Protein AF-A0AA47MNC5-F1 (afdb_monomer_lite)

Organism: Merluccius polli (NCBI:txid89951)

pLDDT: mean 70.38, std 19.38, range [24.28, 90.0]

Radius of gyration: 36.18 Å; chains: 1; bounding box: 79×37×101 Å

Sequence (245 aa):
MTSSQHAHGLCVDSGLRLSPRPGPRVRCWVRGWRVRRDQLSVCQGTLNCGSHVVSSKLCIRVLENLHEGNLGPVKMQSLARKCVWWLGTDKQLEDLTTKCSGCHRVQNAPPQAPLHLWEWPSAPWQRVHIDFAGPFSMFLIAVDAHSKWPETNYGCVVNGPQYTSEAKNGIKSAPHHPAKNRLAERFVQTFKKSIKAMEKEDISLQHKVDNFIFVYLNSIHATTPAMLFMNRNLRSCIELMKPDL

InterPro domains:
  IPR012337 Ribonuclease H-like superfamily [SSF53098] (122-235)
  IPR036397 Ribonuclease H superfamily [G3DSA:3.30.420.10] (113-163)
  IPR036397 Ribonuclease H superfamily [G3DSA:3.30.420.10] (164-240)
  IPR041588 Integrase zinc-binding domain [PF17921] (55-108)

Foldseek 3Di:
DDDDDDDDDDDDDDDPDDDDDDDPVCVVQVPVCVVQVVQWDADPNFIDRPQETEDPVCLVVLLVVLPVVLPDLVVSVVVCVRYHDDPCSSVVNNVVLVPDPSNVVPDDDDDPDPPPDDDQDPAWPPDKAWDWADDPFTWIWIATRHLRQIDIDGDPPDPDDVVPPDDPPPDDDDPDDPVVRVSVVVVSVQLVVQLVVCVPPPDDSVVSNVVSSLCQQQPDPPAGSCCRHVVDRDDDVVVVPDDDD

Secondary structure (DSSP, 8-state):
-------------------S---GGGHHHHHHHHTTGGGEEEETTEEEETTEEE-TTTHHHHHHHHHTT---HHHHHHHHHHHB--TTHHHHHHHHHHH-HHHHHTSPPPPPPP---PPPPSSTTSSEEEEEE-SSS-EEEEEETTT--EEEEE-----TTGGGS--TTS--PPPS-GGG-HHHHHHHHHHHHHHHHTTTS-S-HHHHHHHHHHHHHHHSSSS-HHHHHHSSPPP-TTGGGS---

Structure (mmCIF, N/CA/C/O backbone):
data_AF-A0AA47MNC5-F1
#
_entry.id   AF-A0AA47MNC5-F1
#
loop_
_atom_site.group_PDB
_atom_site.id
_atom_site.type_symbol
_atom_site.label_atom_id
_atom_site.label_alt_id
_atom_site.label_comp_id
_atom_site.label_asym_id
_atom_site.label_entity_id
_atom_site.label_seq_id
_atom_site.pdbx_PDB_ins_code
_atom_site.Cartn_x
_atom_site.Cartn_y
_atom_site.Cartn_z
_atom_site.occupancy
_atom_site.B_iso_or_equiv
_atom_site.auth_seq_id
_atom_site.auth_comp_id
_atom_site.auth_asym_id
_atom_site.auth_atom_id
_atom_site.pdbx_PDB_model_num
ATOM 1 N N . MET A 1 1 ? 4.346 -9.621 74.715 1.00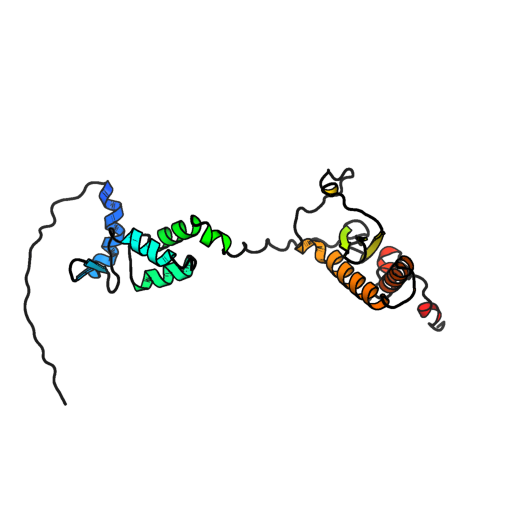 36.16 1 MET A N 1
ATOM 2 C CA . MET A 1 1 ? 4.021 -10.827 73.923 1.00 36.16 1 MET A CA 1
ATOM 3 C C . MET A 1 1 ? 2.758 -11.437 74.502 1.00 36.16 1 MET A C 1
ATOM 5 O O . MET A 1 1 ? 2.739 -11.656 75.705 1.00 36.16 1 MET A O 1
ATOM 9 N N . THR A 1 2 ? 1.755 -11.706 73.651 1.00 25.66 2 THR A N 1
ATOM 10 C CA . THR A 1 2 ? 0.408 -12.243 73.983 1.00 25.66 2 THR A CA 1
ATOM 11 C C . THR A 1 2 ? -0.465 -11.237 74.767 1.00 25.66 2 THR A C 1
ATOM 13 O O . THR A 1 2 ? 0.073 -10.427 75.505 1.00 25.66 2 THR A O 1
ATOM 16 N N . SER A 1 3 ? -1.786 -11.119 74.634 1.00 24.28 3 SER A N 1
ATOM 17 C CA . SER A 1 3 ? -2.804 -11.946 73.993 1.00 24.28 3 SER A CA 1
ATOM 18 C C . SER A 1 3 ? -4.054 -11.092 73.709 1.00 24.28 3 SER A C 1
ATOM 20 O O . SER A 1 3 ? -4.477 -10.313 74.559 1.00 24.28 3 SER A O 1
ATOM 22 N N . SER A 1 4 ? -4.603 -11.251 72.503 1.00 25.44 4 SER A N 1
ATOM 23 C CA . SER A 1 4 ? -6.033 -11.305 72.161 1.00 25.44 4 SER A CA 1
ATOM 24 C C . SER A 1 4 ? -7.045 -10.782 73.196 1.00 25.44 4 SER A C 1
ATOM 26 O O . SER A 1 4 ? -7.413 -11.487 74.135 1.00 25.44 4 SER A O 1
ATOM 28 N N . GLN A 1 5 ? -7.614 -9.604 72.930 1.00 28.41 5 GLN A N 1
ATOM 29 C CA . GLN A 1 5 ? -8.921 -9.226 73.463 1.00 28.41 5 GLN A CA 1
ATOM 30 C C . GLN A 1 5 ? -10.013 -9.839 72.577 1.00 28.41 5 GLN A C 1
ATOM 32 O O . GLN A 1 5 ? -10.272 -9.378 71.468 1.00 28.41 5 GLN A O 1
ATOM 37 N N . HIS A 1 6 ? -10.654 -10.890 73.086 1.00 27.95 6 HIS A N 1
ATOM 38 C CA . HIS A 1 6 ? -11.991 -11.279 72.659 1.00 27.95 6 HIS A CA 1
ATOM 39 C C . HIS A 1 6 ? -13.000 -10.347 73.333 1.00 27.95 6 HIS A C 1
ATOM 41 O O . HIS A 1 6 ? -13.077 -10.305 74.558 1.00 27.95 6 HIS A O 1
ATOM 47 N N . ALA A 1 7 ? -13.805 -9.649 72.536 1.00 28.19 7 ALA A N 1
ATOM 48 C CA . ALA A 1 7 ? -15.038 -9.026 72.996 1.00 28.19 7 ALA A CA 1
ATOM 49 C C . ALA A 1 7 ? -16.194 -9.542 72.130 1.00 28.19 7 ALA A C 1
ATOM 51 O O . ALA A 1 7 ? -16.405 -9.106 71.000 1.00 28.19 7 ALA A O 1
ATOM 52 N N . HIS A 1 8 ? -16.915 -10.520 72.674 1.00 29.36 8 HIS A N 1
ATOM 53 C CA . HIS A 1 8 ? -18.291 -10.815 72.295 1.00 29.36 8 HIS A CA 1
ATOM 54 C C . HIS A 1 8 ? -19.195 -9.665 72.775 1.00 29.36 8 HIS A C 1
ATOM 56 O O . HIS A 1 8 ? -19.087 -9.237 73.921 1.00 29.36 8 HIS A O 1
ATOM 62 N N . GLY A 1 9 ? -20.110 -9.202 71.921 1.00 25.61 9 GLY A N 1
ATOM 63 C CA . GLY A 1 9 ? -21.139 -8.211 72.259 1.00 25.61 9 GLY A CA 1
ATOM 64 C C . GLY A 1 9 ? -22.116 -8.025 71.093 1.00 25.61 9 GLY A C 1
ATOM 65 O O . GLY A 1 9 ? -21.843 -7.263 70.179 1.00 25.61 9 GLY A O 1
ATOM 66 N N . LEU A 1 10 ? -23.108 -8.909 70.974 1.00 27.11 10 LEU A N 1
ATOM 67 C CA . LEU A 1 10 ? -24.531 -8.636 71.243 1.00 27.11 10 LEU A CA 1
ATOM 68 C C . LEU A 1 10 ? -25.308 -7.974 70.085 1.00 27.11 10 LEU A C 1
ATOM 70 O O . LEU A 1 10 ? -25.307 -6.769 69.874 1.00 27.11 10 LEU A O 1
ATOM 74 N N . CYS A 1 11 ? -25.994 -8.868 69.371 1.00 29.98 11 CYS A N 1
ATOM 75 C CA . CYS A 1 11 ? -27.307 -8.771 68.733 1.00 29.98 11 CYS A CA 1
ATOM 76 C C . CYS A 1 11 ? -28.120 -7.480 68.970 1.00 29.98 11 CYS A C 1
ATOM 78 O O . CYS A 1 11 ? -28.444 -7.159 70.111 1.00 29.98 11 CYS A O 1
ATOM 80 N N . VAL A 1 12 ? -28.611 -6.863 67.887 1.00 29.38 12 VAL A N 1
ATOM 81 C CA . VAL A 1 12 ? -29.949 -6.249 67.900 1.00 29.38 12 VAL A CA 1
ATOM 82 C C . VAL A 1 12 ? -30.720 -6.736 66.679 1.00 29.38 12 VAL A C 1
ATOM 84 O O . VAL A 1 12 ? -30.610 -6.223 65.565 1.00 29.38 12 VAL A O 1
ATOM 87 N N . ASP A 1 13 ? -31.485 -7.785 66.942 1.00 34.56 13 ASP A N 1
ATOM 88 C CA . ASP A 1 13 ? -32.535 -8.340 66.109 1.00 34.56 13 ASP A CA 1
ATOM 89 C C . ASP A 1 13 ? -33.608 -7.257 65.892 1.00 34.56 13 ASP A C 1
ATOM 91 O O . ASP A 1 13 ? -34.405 -6.948 66.778 1.00 34.56 13 ASP A O 1
ATOM 95 N N . SER A 1 14 ? -33.593 -6.600 64.732 1.00 29.97 14 SER A N 1
ATOM 96 C CA . SER A 1 14 ? -34.650 -5.673 64.317 1.00 29.97 14 SER A CA 1
ATOM 97 C C . SER A 1 14 ? -35.418 -6.312 63.170 1.00 29.97 14 SER A C 1
ATOM 99 O O . SER A 1 14 ? -35.125 -6.138 61.987 1.00 29.97 14 SER A O 1
ATOM 101 N N . GLY A 1 15 ? -36.404 -7.119 63.561 1.00 32.53 15 GLY A N 1
ATOM 102 C CA . GLY A 1 15 ? -37.319 -7.808 62.669 1.00 32.53 15 GLY A CA 1
ATOM 103 C C . GLY A 1 15 ? -38.042 -6.851 61.723 1.00 32.53 15 GLY A C 1
ATOM 104 O O . GLY A 1 15 ? -39.084 -6.292 62.052 1.00 32.53 15 GLY A O 1
ATOM 105 N N . LEU A 1 16 ? -37.542 -6.744 60.494 1.00 28.50 16 LEU A N 1
ATOM 106 C CA . LEU A 1 16 ? -38.323 -6.288 59.352 1.00 28.50 16 LEU A CA 1
ATOM 107 C C . LEU A 1 16 ? -38.877 -7.520 58.641 1.00 28.50 16 LEU A C 1
ATOM 109 O O . LEU A 1 16 ? -38.246 -8.128 57.775 1.00 28.50 16 LEU A O 1
ATOM 113 N N . ARG A 1 17 ? -40.095 -7.894 59.046 1.00 26.05 17 ARG A N 1
ATOM 114 C CA . ARG A 1 17 ? -40.968 -8.822 58.320 1.00 26.05 17 ARG A CA 1
ATOM 115 C C . ARG A 1 17 ? -41.045 -8.357 56.860 1.00 26.05 17 ARG A C 1
ATOM 117 O O . ARG A 1 17 ? -41.618 -7.309 56.574 1.00 26.05 17 ARG A O 1
ATOM 124 N N . LEU A 1 18 ? -40.464 -9.131 55.944 1.00 32.22 18 LEU A N 1
ATOM 125 C CA . LEU A 1 18 ? -40.629 -8.932 54.505 1.00 32.22 18 LEU A CA 1
ATOM 126 C C . LEU A 1 18 ? -42.123 -9.067 54.170 1.00 32.22 18 LEU A C 1
ATOM 128 O O . LEU A 1 18 ? -42.682 -10.162 54.213 1.00 32.22 18 LEU A O 1
ATOM 132 N N . SER A 1 19 ? -42.771 -7.945 53.868 1.00 32.28 19 SER A N 1
ATOM 133 C CA . SER A 1 19 ? -44.149 -7.874 53.380 1.00 32.28 19 SER A CA 1
ATOM 134 C C . SER A 1 19 ? -44.310 -8.602 52.028 1.00 32.28 19 SER A C 1
ATOM 136 O O . SER A 1 19 ? -43.334 -8.804 51.294 1.00 32.28 19 SER A O 1
ATOM 138 N N . PRO A 1 20 ? -45.525 -9.082 51.696 1.00 37.97 20 PRO A N 1
ATOM 139 C CA . PRO A 1 20 ? -45.698 -10.145 50.714 1.00 37.97 20 PRO A CA 1
ATOM 140 C C . PRO A 1 20 ? -45.608 -9.654 49.259 1.00 37.97 20 PRO A C 1
ATOM 142 O O . PRO A 1 20 ? -46.275 -8.714 48.850 1.00 37.97 20 PRO A O 1
ATOM 145 N N . ARG A 1 21 ? -44.786 -10.386 48.492 1.00 36.34 21 ARG A N 1
ATOM 146 C CA . ARG A 1 21 ? -44.716 -10.553 47.022 1.00 36.34 21 ARG A CA 1
ATOM 147 C C . ARG A 1 21 ? -44.902 -9.291 46.150 1.00 36.34 21 ARG A C 1
ATOM 149 O O . ARG A 1 21 ? -46.029 -8.935 45.819 1.00 36.34 21 ARG A O 1
ATOM 156 N N . PRO A 1 22 ? -43.813 -8.713 45.603 1.00 37.22 22 PRO A N 1
ATOM 157 C CA . PRO A 1 22 ? -43.933 -7.707 44.557 1.00 37.22 22 PRO A CA 1
ATOM 158 C C . PRO A 1 22 ? -44.353 -8.342 43.216 1.00 37.22 22 PRO A C 1
ATOM 160 O O . PRO A 1 22 ? -43.937 -9.453 42.871 1.00 37.22 22 PRO A O 1
ATOM 163 N N . GLY A 1 23 ? -45.191 -7.623 42.466 1.00 34.25 23 GLY A N 1
ATOM 164 C CA . GLY A 1 23 ? -45.777 -8.050 41.192 1.00 34.25 23 GLY A CA 1
ATOM 165 C C . GLY A 1 23 ? -44.764 -8.371 40.075 1.00 34.25 23 GLY A C 1
ATOM 166 O O . GLY A 1 23 ? -43.554 -8.171 40.214 1.00 34.25 23 GLY A O 1
ATOM 167 N N . PRO A 1 24 ? -45.241 -8.874 38.919 1.00 38.59 24 PRO A N 1
ATOM 168 C CA . PRO A 1 24 ? -44.414 -9.539 37.906 1.00 38.59 24 PRO A CA 1
ATOM 169 C C . PRO A 1 24 ? -43.279 -8.691 37.302 1.00 38.59 24 PRO A C 1
ATOM 171 O O . PRO A 1 24 ? -42.311 -9.276 36.822 1.00 38.59 24 PRO A O 1
ATOM 174 N N . ARG A 1 25 ? -43.323 -7.353 37.395 1.00 37.09 25 ARG A N 1
ATOM 175 C CA . ARG A 1 25 ? -42.260 -6.452 36.900 1.00 37.09 25 ARG A CA 1
ATOM 176 C C . ARG A 1 25 ? -41.025 -6.342 37.808 1.00 37.09 25 ARG A C 1
ATOM 178 O O . ARG A 1 25 ? -39.979 -5.910 37.341 1.00 37.09 25 ARG A O 1
ATOM 185 N N . VAL A 1 26 ? -41.089 -6.780 39.069 1.00 38.69 26 VAL A N 1
ATOM 186 C CA . VAL A 1 26 ? -39.941 -6.728 40.006 1.00 38.69 26 VAL A CA 1
ATOM 187 C C . VAL A 1 26 ? -39.057 -7.986 39.911 1.00 38.69 26 VAL A C 1
ATOM 189 O O . VAL A 1 26 ? -37.938 -8.022 40.423 1.00 38.69 26 VAL A O 1
ATOM 192 N N . ARG A 1 27 ? -39.505 -9.032 39.198 1.00 31.38 27 ARG A N 1
ATOM 193 C CA . ARG A 1 27 ? -38.799 -10.326 39.131 1.00 31.38 27 ARG A CA 1
ATOM 194 C C . ARG A 1 27 ? -37.442 -10.281 38.419 1.00 31.38 27 ARG A C 1
ATOM 196 O O . ARG A 1 27 ? -36.593 -11.107 38.746 1.00 31.38 27 ARG A O 1
ATOM 203 N N . CYS A 1 28 ? -37.216 -9.361 37.482 1.00 39.50 28 CYS A N 1
ATOM 204 C CA . CYS A 1 28 ? -35.943 -9.268 36.753 1.00 39.50 28 CYS A CA 1
ATOM 205 C C . CYS A 1 28 ? -34.831 -8.605 37.582 1.00 39.50 28 CYS A C 1
ATOM 207 O O . CYS A 1 28 ? -33.695 -9.072 37.550 1.00 39.50 28 CYS A O 1
ATOM 209 N N . TRP A 1 29 ? -35.169 -7.609 38.407 1.00 40.97 29 TRP A N 1
ATOM 210 C CA . TRP A 1 29 ? -34.217 -6.939 39.297 1.00 40.97 29 TRP A CA 1
ATOM 211 C C . TRP A 1 29 ? -33.743 -7.859 40.426 1.00 40.97 29 TRP A C 1
ATOM 213 O O . TRP A 1 29 ? -32.567 -7.881 40.747 1.00 40.97 29 TRP A O 1
ATOM 223 N N . VAL A 1 30 ? -34.613 -8.698 40.992 1.00 49.22 30 VAL A N 1
ATOM 224 C CA . VAL A 1 30 ? -34.265 -9.515 42.172 1.00 49.22 30 VAL A CA 1
ATOM 225 C C . VAL A 1 30 ? -33.325 -10.690 41.849 1.00 49.22 30 VAL A C 1
ATOM 227 O O . VAL A 1 30 ? -32.605 -11.149 42.733 1.00 49.22 30 VAL A O 1
ATOM 230 N N . ARG A 1 31 ? -33.292 -11.197 40.606 1.00 49.91 31 ARG A N 1
ATOM 231 C CA . ARG A 1 31 ? -32.499 -12.398 40.262 1.00 49.91 31 ARG A CA 1
ATOM 232 C C . ARG A 1 31 ? -30.989 -12.168 40.347 1.00 49.91 31 ARG A C 1
ATOM 234 O O . ARG A 1 31 ? -30.310 -12.978 40.966 1.00 49.91 31 ARG A O 1
ATOM 241 N N . GLY A 1 32 ? -30.481 -11.062 39.798 1.00 55.25 32 GLY A N 1
ATOM 242 C CA . GLY A 1 32 ? -29.045 -10.742 39.847 1.00 55.25 32 GLY A CA 1
ATOM 243 C C . GLY A 1 32 ? -28.542 -10.438 41.262 1.00 55.25 32 GLY A C 1
ATOM 244 O O . GLY A 1 32 ? -27.422 -10.787 41.618 1.00 55.25 32 GLY A O 1
ATOM 245 N N . TRP A 1 33 ? -29.406 -9.860 42.095 1.00 61.38 33 TRP A N 1
ATOM 246 C CA . TRP A 1 33 ? -29.102 -9.533 43.488 1.00 61.38 33 TRP A CA 1
ATOM 247 C C . TRP A 1 33 ? -29.167 -10.745 44.417 1.00 61.38 33 TRP A C 1
ATOM 249 O O . TRP A 1 33 ? -28.414 -10.824 45.381 1.00 61.38 33 TRP A O 1
ATOM 259 N N . ARG A 1 34 ? -30.039 -11.716 44.118 1.00 62.12 34 ARG A N 1
ATOM 260 C CA . ARG A 1 34 ? -30.190 -12.938 44.918 1.00 62.12 34 ARG A CA 1
ATOM 261 C C . ARG A 1 34 ? -28.911 -13.776 44.949 1.00 62.12 34 ARG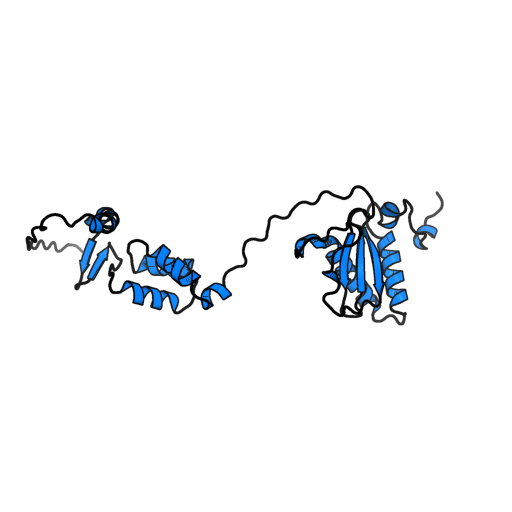 A C 1
ATOM 263 O O . ARG A 1 34 ? -28.630 -14.370 45.979 1.00 62.12 34 ARG A O 1
ATOM 270 N N . VAL A 1 35 ? -28.143 -13.792 43.858 1.00 69.06 35 VAL A N 1
ATOM 271 C CA . VAL A 1 35 ? -26.890 -14.564 43.744 1.00 69.06 35 VAL A CA 1
ATOM 272 C C . VAL A 1 35 ? -25.808 -14.057 44.701 1.00 69.06 35 VAL A C 1
ATOM 274 O O . VAL A 1 35 ? -24.974 -14.833 45.144 1.00 69.06 35 VAL A O 1
ATOM 277 N N . ARG A 1 36 ? -25.825 -12.764 45.041 1.00 68.12 36 ARG A N 1
ATOM 278 C CA . ARG A 1 36 ? -24.851 -12.147 45.954 1.00 68.12 36 ARG A CA 1
ATOM 279 C C . ARG A 1 36 ? -25.480 -11.664 47.252 1.00 68.12 36 ARG A C 1
ATOM 281 O O . ARG A 1 36 ? -24.909 -10.812 47.921 1.00 68.12 36 ARG A O 1
ATOM 288 N N . ARG A 1 37 ? -26.652 -12.193 47.611 1.00 69.00 37 ARG A N 1
ATOM 289 C CA . ARG A 1 37 ? -27.412 -11.731 48.777 1.00 69.00 37 ARG A CA 1
ATOM 290 C C . ARG A 1 37 ? -26.591 -11.791 50.061 1.00 69.00 37 ARG A C 1
ATOM 292 O O . ARG A 1 37 ? -26.650 -10.855 50.847 1.00 69.00 37 ARG A O 1
ATOM 299 N N . ASP A 1 38 ? -25.792 -12.841 50.204 1.00 75.81 38 ASP A N 1
ATOM 300 C CA . ASP A 1 38 ? -24.968 -13.092 51.389 1.00 75.81 38 ASP A CA 1
ATOM 301 C C . ASP A 1 38 ? -23.730 -12.176 51.464 1.00 75.81 38 ASP A C 1
ATOM 303 O O . ASP A 1 38 ? -23.052 -12.128 52.482 1.00 75.81 38 ASP A O 1
ATOM 307 N N . GLN A 1 39 ? -23.433 -11.426 50.394 1.00 76.38 39 GLN A N 1
ATOM 308 C CA . GLN A 1 39 ? -22.326 -10.463 50.316 1.00 76.38 39 GLN A CA 1
ATOM 309 C C . GLN A 1 39 ? -22.796 -9.009 50.471 1.00 76.38 39 GLN A C 1
ATOM 311 O O . GLN A 1 39 ? -21.976 -8.092 50.375 1.00 76.38 39 GLN A O 1
ATOM 316 N N . LEU A 1 40 ? -24.102 -8.786 50.657 1.00 78.81 40 LEU A N 1
ATOM 317 C CA . LEU A 1 40 ? -24.671 -7.453 50.803 1.00 78.81 40 LEU A CA 1
ATOM 318 C C . LEU A 1 40 ? -24.582 -6.987 52.256 1.00 78.81 40 LEU A C 1
ATOM 320 O O . LEU A 1 40 ? -25.070 -7.659 53.161 1.00 78.81 40 LEU A O 1
ATOM 324 N N . SER A 1 41 ? -24.015 -5.805 52.471 1.00 80.38 41 SER A N 1
ATOM 325 C CA . SER A 1 41 ? -23.958 -5.147 53.777 1.00 80.38 41 SER A CA 1
ATOM 326 C C . SER A 1 41 ? -24.385 -3.687 53.658 1.00 80.38 41 SER A C 1
ATOM 328 O O . SER A 1 41 ? -24.357 -3.107 52.575 1.00 80.38 41 SER A O 1
ATOM 330 N N . VAL A 1 42 ? -24.820 -3.081 54.761 1.00 80.75 42 VAL A N 1
ATOM 331 C CA . VAL A 1 42 ? -25.121 -1.645 54.812 1.00 80.75 42 VAL A CA 1
ATOM 332 C C . VAL A 1 42 ? -24.109 -0.983 55.734 1.00 80.75 42 VAL A C 1
ATOM 334 O O . VAL A 1 42 ? -24.044 -1.308 56.917 1.00 80.75 42 VAL A O 1
ATOM 337 N N . CYS A 1 43 ? -23.332 -0.043 55.201 1.00 75.06 43 CYS A N 1
ATOM 338 C CA . CYS A 1 43 ? -22.370 0.752 55.962 1.00 75.06 43 CYS A CA 1
ATOM 339 C C . CYS A 1 43 ? -22.687 2.232 55.748 1.00 75.06 43 CYS A C 1
ATOM 341 O O . CYS A 1 43 ? -22.749 2.686 54.605 1.00 75.06 43 CYS A O 1
ATOM 343 N N . GLN A 1 44 ? -22.894 2.982 56.837 1.00 75.00 44 GLN A N 1
ATOM 344 C CA . GLN A 1 44 ? -23.127 4.438 56.807 1.00 75.00 44 GLN A CA 1
ATOM 345 C C . GLN A 1 44 ? -24.264 4.872 55.855 1.00 75.00 44 GLN A C 1
ATOM 347 O O . GLN A 1 44 ? -24.171 5.883 55.168 1.00 75.00 44 GLN A O 1
ATOM 352 N N . GLY A 1 45 ? -25.346 4.088 55.784 1.00 73.62 45 GLY A N 1
ATOM 353 C CA . GLY A 1 45 ? -26.491 4.384 54.911 1.00 73.62 45 GLY A CA 1
ATOM 354 C C . GLY A 1 45 ? -26.287 4.040 53.428 1.00 73.62 45 GLY A C 1
ATOM 355 O O . GLY A 1 45 ? -27.181 4.285 52.619 1.00 73.62 45 GLY A O 1
ATOM 356 N N . THR A 1 46 ? -25.155 3.432 53.066 1.00 71.88 46 THR A N 1
ATOM 357 C CA . THR A 1 46 ? -24.848 2.938 51.714 1.00 71.88 46 THR A CA 1
ATOM 358 C C . THR A 1 46 ? -24.903 1.416 51.657 1.00 71.88 46 THR A C 1
ATOM 360 O O . THR A 1 46 ? -24.413 0.736 52.557 1.00 71.88 46 THR A O 1
ATOM 363 N N . LEU A 1 47 ? -25.499 0.880 50.590 1.00 79.19 47 LEU A N 1
ATOM 364 C CA . LEU A 1 47 ? -25.535 -0.556 50.325 1.00 79.19 47 LEU A CA 1
ATOM 365 C C . LEU A 1 47 ? -24.231 -0.972 49.640 1.00 79.19 47 LEU A C 1
ATOM 367 O O . LEU A 1 47 ? -23.859 -0.395 48.623 1.00 79.19 47 LEU A O 1
ATOM 371 N N . ASN A 1 48 ? -23.558 -1.975 50.184 1.00 78.88 48 ASN A N 1
ATOM 372 C CA . ASN A 1 48 ? -22.280 -2.488 49.712 1.00 78.88 48 ASN A CA 1
ATOM 373 C C . ASN A 1 48 ? -22.412 -3.954 49.295 1.00 78.88 48 ASN A C 1
ATOM 375 O O . ASN A 1 48 ? -23.240 -4.685 49.830 1.00 78.88 48 ASN A O 1
ATOM 379 N N . CYS A 1 49 ? -21.580 -4.386 48.350 1.00 77.94 49 CYS A N 1
ATOM 380 C CA . CYS A 1 49 ? -21.396 -5.785 47.967 1.00 77.94 49 CYS A CA 1
ATOM 381 C C . CYS A 1 49 ? -19.910 -6.135 48.123 1.00 77.94 49 CYS A C 1
ATOM 383 O O . CYS A 1 49 ? -19.090 -5.824 47.250 1.00 77.94 49 CYS A O 1
ATOM 385 N N . GLY A 1 50 ? -19.546 -6.741 49.255 1.00 80.06 50 GLY A N 1
ATOM 386 C CA . GLY A 1 50 ? -18.145 -6.842 49.674 1.00 80.06 50 GLY A CA 1
ATOM 387 C C . GLY A 1 50 ? -17.527 -5.449 49.853 1.00 80.06 50 GLY A C 1
ATOM 388 O O . GLY A 1 50 ? -18.016 -4.656 50.650 1.00 80.06 50 GLY A O 1
ATOM 389 N N . SER A 1 51 ? -16.482 -5.133 49.082 1.00 76.25 51 SER A N 1
ATOM 390 C CA . SER A 1 51 ? -15.795 -3.829 49.086 1.00 76.25 51 SER A CA 1
ATOM 391 C C . SER A 1 51 ? -16.370 -2.786 48.115 1.00 76.25 51 SER A C 1
ATOM 393 O O . SER A 1 51 ? -15.817 -1.696 48.004 1.00 76.25 51 SER A O 1
ATOM 395 N N . HIS A 1 52 ? -17.439 -3.104 47.377 1.00 81.69 52 HIS A N 1
ATOM 396 C CA . HIS A 1 52 ? -17.967 -2.242 46.311 1.00 81.69 52 HIS A CA 1
ATOM 397 C C . HIS A 1 52 ? -19.234 -1.525 46.754 1.00 81.69 52 HIS A C 1
ATOM 399 O O . HIS A 1 52 ? -20.135 -2.155 47.311 1.00 81.69 52 HIS A O 1
ATOM 405 N N . VAL A 1 53 ? -19.346 -0.240 46.423 1.00 78.00 53 VAL A N 1
ATOM 406 C CA . VAL A 1 53 ? -20.556 0.544 46.687 1.00 78.00 53 VAL A CA 1
ATOM 407 C C . VAL A 1 53 ? -21.612 0.232 45.631 1.00 78.00 53 VAL A C 1
ATOM 409 O O . VAL A 1 53 ? -21.346 0.241 44.425 1.00 78.00 53 VAL A O 1
ATOM 412 N N . VAL A 1 54 ? -22.836 -0.012 46.088 1.00 73.69 54 VAL A N 1
ATOM 413 C CA . VAL A 1 54 ? -23.995 -0.315 45.254 1.00 73.69 54 VAL A CA 1
ATOM 414 C C . VAL A 1 54 ? -25.060 0.754 45.475 1.00 73.69 54 VAL A C 1
ATOM 416 O O . VAL A 1 54 ? -25.824 0.724 46.436 1.00 73.69 54 VAL A O 1
ATOM 419 N N . SER A 1 55 ? -25.138 1.726 44.568 1.00 70.25 55 SER A N 1
ATOM 420 C CA . SER A 1 55 ? -26.158 2.774 44.643 1.00 70.25 55 SER A CA 1
ATOM 421 C C . SER A 1 55 ? -26.709 3.115 43.270 1.00 70.25 55 SER A C 1
ATOM 423 O O . SER A 1 55 ? -26.021 3.713 42.449 1.00 70.25 55 SER A O 1
ATOM 425 N N . SER A 1 56 ? -27.991 2.809 43.058 1.00 67.31 56 SER A N 1
ATOM 426 C CA . SER A 1 56 ? -28.721 3.168 41.836 1.00 67.31 56 SER A CA 1
ATOM 427 C C . SER A 1 56 ? -28.830 4.681 41.628 1.00 67.31 56 SER A C 1
ATOM 429 O O . SER A 1 56 ? -28.893 5.140 40.492 1.00 67.31 56 SER A O 1
ATOM 431 N N . LYS A 1 57 ? -28.818 5.466 42.714 1.00 71.50 57 LYS A N 1
ATOM 432 C CA . LYS A 1 57 ? -28.915 6.934 42.672 1.00 71.50 57 LYS A CA 1
ATOM 433 C C . LYS A 1 57 ? -27.606 7.604 42.246 1.00 71.50 57 LYS A C 1
ATOM 435 O O . LYS A 1 57 ? -27.633 8.712 41.726 1.00 71.50 57 LYS A O 1
ATOM 440 N N . LEU A 1 58 ? -26.469 6.946 42.475 1.00 75.81 58 LEU A N 1
ATOM 441 C CA . LEU A 1 58 ? -25.135 7.472 42.164 1.00 75.81 58 LEU A CA 1
ATOM 442 C C . LEU A 1 58 ? -24.573 6.936 40.840 1.00 75.81 58 LEU A C 1
ATOM 444 O O . LEU A 1 58 ? -23.576 7.474 40.367 1.00 75.81 58 LEU A O 1
ATOM 448 N N . CYS A 1 59 ? -25.211 5.933 40.222 1.00 81.31 59 CYS A N 1
ATOM 449 C CA . CYS A 1 59 ? -24.732 5.305 38.986 1.00 81.31 59 CYS A CA 1
ATOM 450 C C . CYS A 1 59 ? -24.381 6.321 37.893 1.00 81.31 59 CYS A C 1
ATOM 452 O O . CYS A 1 59 ? -23.293 6.245 37.338 1.00 81.31 59 CYS A O 1
ATOM 454 N N . ILE A 1 60 ? -25.264 7.287 37.617 1.00 81.75 60 ILE A N 1
ATOM 455 C CA . ILE A 1 60 ? -25.057 8.276 36.544 1.00 81.75 60 ILE A CA 1
ATOM 456 C C . ILE A 1 60 ? -23.802 9.116 36.814 1.00 81.75 60 ILE A C 1
ATOM 458 O O . ILE A 1 60 ? -22.917 9.181 35.969 1.00 81.75 60 ILE A O 1
ATOM 462 N N . ARG A 1 61 ? -23.668 9.657 38.030 1.00 84.88 61 ARG A N 1
ATOM 463 C CA . ARG A 1 61 ? -22.513 10.482 38.423 1.00 84.88 61 ARG A CA 1
ATOM 464 C C . ARG A 1 61 ? -21.197 9.708 38.389 1.00 84.88 61 ARG A C 1
ATOM 466 O O . ARG A 1 61 ? -20.165 10.250 38.017 1.00 84.88 61 ARG A O 1
ATOM 473 N N . VAL A 1 62 ? -21.219 8.436 38.788 1.00 87.25 62 VAL A N 1
ATOM 474 C CA . VAL A 1 62 ? -20.026 7.581 38.723 1.00 87.25 62 VAL A CA 1
ATOM 475 C C . VAL A 1 62 ? -19.624 7.324 37.273 1.00 87.25 62 VAL A C 1
ATOM 477 O O . VAL A 1 62 ? -18.439 7.376 36.960 1.00 87.25 62 VAL A O 1
ATOM 480 N N . LEU A 1 63 ? -20.591 7.069 36.387 1.00 86.81 63 LEU A N 1
ATOM 481 C CA . LEU A 1 63 ? -20.332 6.886 34.959 1.00 86.81 63 LEU A CA 1
ATOM 482 C C . LEU A 1 63 ? -19.724 8.151 34.331 1.00 86.81 63 LEU A C 1
ATOM 484 O O . LEU A 1 63 ? -18.754 8.036 33.588 1.00 86.81 63 LEU A O 1
ATOM 488 N N . GLU A 1 64 ? -20.240 9.334 34.670 1.00 86.25 64 GLU A N 1
ATOM 489 C CA . GLU A 1 64 ? -19.705 10.629 34.222 1.00 86.25 64 GLU A CA 1
ATOM 490 C C . GLU A 1 64 ? -18.269 10.856 34.711 1.00 86.25 64 GLU A C 1
ATOM 492 O O . GLU A 1 64 ? -17.385 11.119 33.899 1.00 86.25 64 GLU A O 1
ATOM 497 N N . ASN A 1 65 ? -18.002 10.651 36.005 1.00 87.75 65 ASN A N 1
ATOM 498 C CA . ASN A 1 65 ? -16.655 10.795 36.572 1.00 87.75 65 ASN A CA 1
ATOM 499 C C . ASN A 1 65 ? -15.652 9.810 35.950 1.00 87.75 65 ASN A C 1
ATOM 501 O O . ASN A 1 65 ? -14.507 10.159 35.680 1.00 87.75 65 ASN A O 1
ATOM 505 N N . LEU A 1 66 ? -16.066 8.563 35.696 1.00 87.38 66 LEU A N 1
ATOM 506 C CA . LEU A 1 66 ? -15.218 7.584 35.005 1.00 87.38 66 LEU A CA 1
ATOM 507 C C . LEU A 1 66 ? -14.945 7.986 33.548 1.00 87.38 66 LEU A C 1
ATOM 509 O O . LEU A 1 66 ? -13.931 7.576 32.980 1.00 87.38 66 LEU A O 1
ATOM 513 N N . HIS A 1 67 ? -15.847 8.759 32.940 1.00 89.56 67 HIS A N 1
ATOM 514 C CA . HIS A 1 67 ? -15.766 9.196 31.552 1.00 89.56 67 HIS A CA 1
ATOM 515 C C . HIS A 1 67 ? -15.021 10.523 31.352 1.00 89.56 67 HIS A C 1
ATOM 517 O O . HIS A 1 67 ? -14.564 10.776 30.240 1.00 89.56 67 HIS A O 1
ATOM 523 N N . GLU A 1 68 ? -14.829 11.328 32.400 1.00 86.75 68 GLU A N 1
ATOM 524 C CA . GLU A 1 68 ? -14.160 12.641 32.355 1.00 86.75 68 GLU A CA 1
ATOM 525 C C . GLU A 1 68 ? -12.804 12.602 31.617 1.00 86.75 68 GLU A C 1
ATOM 527 O O . GLU A 1 68 ? -12.465 13.507 30.857 1.00 86.75 68 GLU A O 1
ATOM 532 N N . GLY A 1 69 ? -12.061 11.496 31.750 1.00 82.31 69 GLY A N 1
A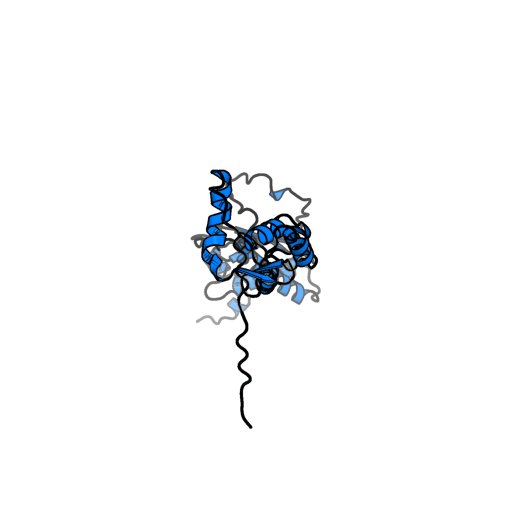TOM 533 C CA . GLY A 1 69 ? -10.763 11.290 31.097 1.00 82.31 69 GLY A CA 1
ATOM 534 C C . GLY A 1 69 ? -10.778 10.591 29.729 1.00 82.31 69 GLY A C 1
ATOM 535 O O . GLY A 1 69 ? -9.702 10.308 29.208 1.00 82.31 69 GLY A O 1
ATOM 536 N N . ASN A 1 70 ? -11.940 10.244 29.156 1.00 83.88 70 ASN A N 1
ATOM 537 C CA . ASN A 1 70 ? -12.071 9.538 27.864 1.00 83.88 70 ASN A CA 1
ATOM 538 C C . ASN A 1 70 ? -11.138 8.310 27.698 1.00 83.88 70 ASN A C 1
ATOM 540 O O . ASN A 1 70 ? -10.657 8.014 26.606 1.00 83.88 70 ASN A O 1
ATOM 544 N N . LEU A 1 71 ? -10.885 7.565 28.779 1.00 79.75 71 LEU A N 1
ATOM 545 C CA . LEU A 1 71 ? -9.862 6.505 28.845 1.00 79.75 71 LEU A CA 1
ATOM 546 C C . LEU A 1 71 ? -10.166 5.261 27.985 1.00 79.75 71 LEU A C 1
ATOM 548 O O . LEU A 1 71 ? -9.317 4.372 27.864 1.00 79.75 71 LEU A O 1
ATOM 552 N N . GLY A 1 72 ? -11.372 5.184 27.422 1.00 81.56 72 GLY A N 1
ATOM 553 C CA . GLY A 1 72 ? -11.882 4.037 26.679 1.00 81.56 72 GLY A CA 1
ATOM 554 C C . GLY A 1 72 ? -12.506 2.955 27.579 1.00 81.56 72 GLY A C 1
ATOM 555 O O . GLY A 1 72 ? -12.251 2.906 28.788 1.00 81.56 72 GLY A O 1
ATOM 556 N N . PRO A 1 73 ? -13.319 2.056 26.995 1.00 84.19 73 PRO A N 1
ATOM 557 C CA . PRO A 1 73 ? -14.203 1.155 27.739 1.00 84.19 73 PRO A CA 1
ATOM 558 C C . PRO A 1 73 ? -13.454 0.210 28.685 1.00 84.19 73 PRO A C 1
ATOM 560 O O . PRO A 1 73 ? -13.845 0.057 29.838 1.00 84.19 73 PRO A O 1
ATOM 563 N N . VAL A 1 74 ? -12.327 -0.363 28.249 1.00 86.31 74 VAL A N 1
ATOM 564 C CA . VAL A 1 74 ? -11.562 -1.346 29.042 1.00 86.31 74 VAL A CA 1
ATOM 565 C C . VAL A 1 74 ? -10.996 -0.731 30.328 1.00 86.31 74 VAL A C 1
ATOM 567 O O . VAL A 1 74 ? -11.098 -1.317 31.408 1.00 86.31 74 VAL A O 1
ATOM 570 N N . LYS A 1 75 ? -10.413 0.472 30.240 1.00 87.31 75 LYS A N 1
ATOM 571 C CA . LYS A 1 75 ? -9.853 1.166 31.411 1.00 87.31 75 LYS A CA 1
ATOM 572 C C . LYS A 1 75 ? -10.957 1.621 32.361 1.00 87.31 75 LYS A C 1
ATOM 574 O O . LYS A 1 75 ? -10.824 1.435 33.569 1.00 87.31 75 LYS A O 1
ATOM 579 N N . MET A 1 76 ? -12.054 2.153 31.820 1.00 89.38 76 MET A N 1
ATOM 580 C CA . MET A 1 76 ? -13.207 2.576 32.616 1.00 89.38 76 MET A CA 1
ATOM 581 C C . MET A 1 76 ? -13.842 1.396 33.368 1.00 89.38 76 MET A C 1
ATOM 583 O O . MET A 1 76 ? -14.135 1.522 34.554 1.00 89.38 76 MET A O 1
ATOM 587 N N . GLN A 1 77 ? -13.968 0.226 32.732 1.00 89.06 77 GLN A N 1
ATOM 588 C CA . GLN A 1 77 ? -14.439 -1.005 33.382 1.00 89.06 77 GLN A CA 1
ATOM 589 C C . GLN A 1 77 ? -13.488 -1.475 34.491 1.00 89.06 77 GLN A C 1
ATOM 591 O O . GLN A 1 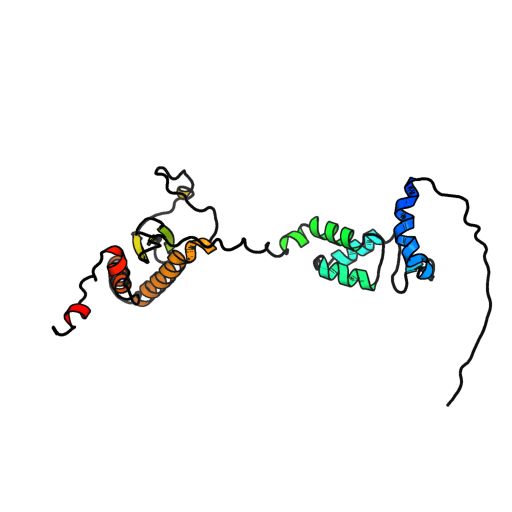77 ? -13.938 -1.838 35.575 1.00 89.06 77 GLN A O 1
ATOM 596 N N . SER A 1 78 ? -12.172 -1.429 34.264 1.00 89.31 78 SER A N 1
ATOM 597 C CA . SER A 1 78 ? -11.178 -1.797 35.284 1.00 89.31 78 SER A CA 1
ATOM 598 C C . SER A 1 78 ? -11.252 -0.902 36.527 1.00 89.31 78 SER A C 1
ATOM 600 O O . SER A 1 78 ? -11.200 -1.399 37.652 1.00 89.31 78 SER A O 1
ATOM 602 N N . LEU A 1 79 ? -11.431 0.411 36.341 1.00 88.38 79 LEU A N 1
ATOM 603 C CA . LEU A 1 79 ? -11.624 1.355 37.444 1.00 88.38 79 LEU A CA 1
ATOM 604 C C . LEU A 1 79 ? -12.961 1.124 38.157 1.00 88.38 79 LEU A C 1
ATOM 606 O O . LEU A 1 79 ? -12.995 1.056 39.385 1.00 88.38 79 LEU A O 1
ATOM 610 N N . ALA A 1 80 ? -14.044 0.931 37.400 1.00 88.00 80 ALA A N 1
ATOM 611 C CA . ALA A 1 80 ? -15.366 0.670 37.957 1.00 88.00 80 ALA A CA 1
ATOM 612 C C . ALA A 1 80 ? -15.365 -0.575 38.851 1.00 88.00 80 ALA A C 1
ATOM 614 O O . ALA A 1 80 ? -15.821 -0.510 39.990 1.00 88.00 80 ALA A O 1
ATOM 615 N N . ARG A 1 81 ? -14.754 -1.673 38.386 1.00 87.19 81 ARG A N 1
ATOM 616 C CA . ARG A 1 81 ? -14.656 -2.948 39.115 1.00 87.19 81 ARG A CA 1
ATOM 617 C C . ARG A 1 81 ? -13.904 -2.865 40.442 1.00 87.19 81 ARG A C 1
ATOM 619 O O . ARG A 1 81 ? -13.979 -3.821 41.198 1.00 87.19 81 ARG A O 1
ATOM 626 N N . LYS A 1 82 ? -13.184 -1.776 40.734 1.00 84.81 82 LYS A N 1
ATOM 627 C CA . LYS A 1 82 ? -12.521 -1.566 42.033 1.00 84.81 82 LYS A CA 1
ATOM 628 C C . LYS A 1 82 ? -13.414 -0.876 43.062 1.00 84.81 82 LYS A C 1
ATOM 630 O O . LYS A 1 82 ? -13.182 -1.030 44.255 1.00 84.81 82 LYS A O 1
ATOM 635 N N . CYS A 1 83 ? -14.395 -0.093 42.615 1.00 81.94 83 CYS A N 1
ATOM 636 C CA . CYS A 1 83 ? -15.112 0.844 43.484 1.00 81.94 83 CYS A CA 1
ATOM 637 C C . CYS A 1 83 ? -16.622 0.598 43.517 1.00 81.94 83 CYS A C 1
ATOM 639 O O . CYS A 1 83 ? -17.261 0.813 44.546 1.00 81.94 83 CYS A O 1
ATOM 641 N N . VAL A 1 84 ? -17.206 0.155 42.403 1.00 84.50 84 VAL A N 1
ATOM 642 C CA . VAL A 1 84 ? -18.655 0.077 42.232 1.00 84.50 84 VAL A CA 1
ATOM 643 C C . VAL A 1 84 ? -19.097 -1.215 41.569 1.00 84.50 84 VAL A C 1
ATOM 645 O O . VAL A 1 84 ? -18.380 -1.818 40.772 1.00 84.50 84 VAL A O 1
ATOM 648 N N . TRP A 1 85 ? -20.317 -1.637 41.884 1.00 82.19 85 TRP A N 1
ATOM 649 C CA . TRP A 1 85 ? -20.920 -2.801 41.251 1.00 82.19 85 TRP A CA 1
ATOM 650 C C . TRP A 1 85 ? -22.440 -2.661 41.182 1.00 82.19 85 TRP A C 1
ATOM 652 O O . TRP A 1 85 ? -23.076 -2.364 42.187 1.00 82.19 85 TRP A O 1
ATOM 662 N N . TRP A 1 86 ? -23.038 -2.903 40.015 1.00 84.00 86 TRP A N 1
ATOM 663 C CA . TRP A 1 86 ? -24.477 -3.122 39.846 1.00 84.00 86 TRP A CA 1
ATOM 664 C C . TRP A 1 86 ? -24.744 -3.966 38.592 1.00 84.00 86 TRP A C 1
ATOM 666 O O . TRP A 1 86 ? -23.847 -4.273 37.804 1.00 84.00 86 TRP A O 1
ATOM 676 N N . LEU A 1 87 ? -25.994 -4.389 38.398 1.00 80.31 87 LEU A N 1
ATOM 677 C CA . LEU A 1 87 ? -26.346 -5.217 37.248 1.00 80.31 87 LEU A CA 1
ATOM 678 C C . LEU A 1 87 ? -26.168 -4.421 35.944 1.00 80.31 87 LEU A C 1
ATOM 680 O O . LEU A 1 87 ? -26.870 -3.438 35.717 1.00 80.31 87 LEU A O 1
ATOM 684 N N . GLY A 1 88 ? -25.247 -4.864 35.086 1.00 81.38 88 GLY A N 1
ATOM 685 C CA . GLY A 1 88 ? -25.003 -4.247 33.780 1.00 81.38 88 GLY A CA 1
ATOM 686 C C . GLY A 1 88 ? -24.051 -3.045 33.779 1.00 81.38 88 GLY A C 1
ATOM 687 O O . GLY A 1 88 ? -24.053 -2.315 32.791 1.00 81.38 88 GLY A O 1
ATOM 688 N N . THR A 1 89 ? -23.230 -2.839 34.820 1.00 84.31 89 THR A N 1
ATOM 689 C CA . THR A 1 89 ? -22.226 -1.751 34.865 1.00 84.31 89 THR A CA 1
ATOM 690 C C . THR A 1 89 ? -21.339 -1.718 33.618 1.00 84.31 89 THR A C 1
ATOM 692 O O . THR A 1 89 ? -21.208 -0.673 32.987 1.00 84.31 89 THR A O 1
ATOM 695 N N . ASP A 1 90 ? -20.791 -2.869 33.216 1.00 86.69 90 ASP A N 1
ATOM 696 C CA . ASP A 1 90 ? -19.894 -2.963 32.056 1.00 86.69 90 ASP A CA 1
ATOM 697 C C . ASP A 1 90 ? -20.588 -2.550 30.748 1.00 86.69 90 ASP A C 1
ATOM 699 O O . ASP A 1 90 ? -20.003 -1.814 29.954 1.00 86.69 90 ASP A O 1
ATOM 703 N N . LYS A 1 91 ? -21.854 -2.958 30.564 1.00 87.50 91 LYS A N 1
ATOM 704 C CA . LYS A 1 91 ? -22.662 -2.613 29.385 1.00 87.50 91 LYS A CA 1
ATOM 705 C C . LYS A 1 91 ? -22.977 -1.119 29.336 1.00 87.50 91 LYS A C 1
ATOM 707 O O . LYS A 1 91 ? -22.886 -0.506 28.283 1.00 87.50 91 LYS A O 1
ATOM 712 N N . GLN A 1 92 ? -23.315 -0.516 30.476 1.00 88.25 92 GLN A N 1
ATOM 713 C CA . GLN A 1 92 ? -23.583 0.923 30.537 1.00 88.25 92 GLN A CA 1
ATOM 714 C C . GLN A 1 92 ? -22.335 1.763 30.239 1.00 88.25 92 GLN A C 1
ATOM 716 O O . GLN A 1 92 ? -22.444 2.802 29.593 1.00 88.25 92 GLN A O 1
ATOM 721 N N . LEU A 1 93 ? -21.157 1.309 30.674 1.00 88.00 93 LEU A N 1
ATOM 722 C CA . LEU A 1 93 ? -19.881 1.943 30.334 1.00 88.00 93 LEU A CA 1
ATOM 723 C C . LEU A 1 93 ? -19.579 1.838 28.835 1.00 88.00 93 LEU A C 1
ATOM 725 O O . LEU A 1 93 ? -19.182 2.824 28.218 1.00 88.00 93 LEU A O 1
ATOM 729 N N . GLU A 1 94 ? -19.796 0.665 28.243 1.00 88.88 94 GLU A N 1
ATOM 730 C CA . GLU A 1 94 ? -19.616 0.446 26.807 1.00 88.88 94 GLU A CA 1
ATOM 731 C C . GLU A 1 94 ? -20.565 1.328 25.980 1.00 88.88 94 GLU A C 1
ATOM 733 O O . GLU A 1 94 ? -20.112 2.050 25.087 1.00 88.88 94 GLU A O 1
ATOM 738 N N . ASP A 1 95 ? -21.851 1.372 26.343 1.00 89.00 95 ASP A N 1
ATOM 739 C CA . ASP A 1 95 ? -22.860 2.226 25.707 1.00 89.00 95 ASP A CA 1
ATOM 740 C C . ASP A 1 95 ? -22.483 3.717 25.794 1.00 89.00 95 ASP A C 1
ATOM 742 O O . ASP A 1 95 ? -22.640 4.456 24.818 1.00 89.00 95 ASP A O 1
ATOM 746 N N . LEU A 1 96 ? -21.958 4.166 26.942 1.00 88.75 96 LEU A N 1
ATOM 747 C CA . LEU A 1 96 ? -21.486 5.541 27.137 1.00 88.75 96 LEU A CA 1
ATOM 748 C C . LEU A 1 96 ? -20.299 5.860 26.220 1.00 88.75 96 LEU A C 1
ATOM 750 O O . LEU A 1 96 ? -20.301 6.881 25.532 1.00 88.75 96 LEU A O 1
ATOM 754 N N . THR A 1 97 ? -19.306 4.969 26.159 1.00 85.88 97 THR A N 1
ATOM 755 C CA . THR A 1 97 ? -18.124 5.163 25.302 1.00 85.88 97 THR A CA 1
ATOM 756 C C . THR A 1 97 ? -18.441 5.089 23.809 1.00 85.88 97 THR A C 1
ATOM 758 O O . THR A 1 97 ? -17.788 5.761 23.018 1.00 85.88 97 THR A O 1
ATOM 761 N N . THR A 1 98 ? -19.461 4.320 23.422 1.00 85.75 98 THR A N 1
ATOM 762 C CA . THR A 1 98 ? -19.898 4.176 22.025 1.00 85.75 98 THR A CA 1
ATOM 763 C C . THR A 1 98 ? -20.648 5.414 21.537 1.00 85.75 98 THR A C 1
ATOM 765 O O . THR A 1 98 ? -20.490 5.819 20.390 1.00 85.75 98 THR A O 1
ATOM 768 N N . LYS A 1 99 ? -21.448 6.043 22.406 1.00 87.69 99 LYS A N 1
ATOM 769 C CA . LYS A 1 99 ? -22.206 7.264 22.081 1.00 87.69 99 LYS A CA 1
ATOM 770 C C . LYS A 1 99 ? -21.365 8.541 22.159 1.00 87.69 99 LYS A C 1
ATOM 772 O O . LYS A 1 99 ? -21.762 9.561 21.602 1.00 87.69 99 LYS A O 1
ATOM 777 N N . CYS A 1 100 ? -20.227 8.509 22.851 1.00 88.44 100 CYS A N 1
ATOM 778 C CA . CYS A 1 100 ? -19.348 9.665 22.979 1.00 88.44 100 CYS A CA 1
ATOM 779 C C . CYS A 1 100 ? -18.528 9.895 21.699 1.00 88.44 100 CYS A C 1
ATOM 781 O O . CYS A 1 100 ? -17.715 9.061 21.297 1.00 88.44 100 CYS A O 1
ATOM 783 N N . SER A 1 101 ? -18.676 11.080 21.102 1.00 86.06 101 SER A N 1
ATOM 784 C CA . SER A 1 101 ? -17.896 11.507 19.934 1.00 86.06 101 SER A CA 1
ATOM 785 C C . SER A 1 101 ? -16.393 11.598 20.226 1.00 86.06 101 SER A C 1
ATOM 787 O O . SER A 1 101 ? -15.579 11.255 19.370 1.00 86.06 101 SER A O 1
ATOM 789 N N . GLY A 1 102 ? -16.011 12.004 21.442 1.00 85.12 102 GLY A N 1
ATOM 790 C CA . GLY A 1 102 ? -14.620 12.055 21.896 1.00 85.12 102 GLY A CA 1
ATOM 791 C C . GLY A 1 102 ? -13.967 10.674 21.926 1.00 85.12 102 GLY A C 1
ATOM 792 O O . GLY A 1 102 ? -12.898 10.491 21.348 1.00 85.12 102 GLY A O 1
ATOM 793 N N . CYS A 1 103 ? -14.642 9.681 22.512 1.00 84.88 103 CYS A N 1
ATOM 794 C CA . CYS A 1 103 ? -14.162 8.300 22.504 1.00 84.88 103 CYS A CA 1
ATOM 795 C C . CYS A 1 103 ? -14.111 7.713 21.093 1.00 84.88 103 CYS A C 1
ATOM 797 O O . CYS A 1 103 ? -13.120 7.070 20.759 1.00 84.88 103 CYS A O 1
ATOM 799 N N . HIS A 1 104 ? -15.125 7.956 20.256 1.00 82.50 104 HIS A N 1
ATOM 800 C CA . HIS A 1 104 ? -15.182 7.408 18.898 1.00 82.50 104 HIS A CA 1
ATOM 801 C C . HIS A 1 104 ? -13.995 7.850 18.026 1.00 82.50 104 HIS A C 1
ATOM 803 O O . HIS A 1 104 ? -13.445 7.046 17.280 1.00 82.50 104 HIS A O 1
ATOM 809 N N . ARG A 1 105 ? -13.528 9.099 18.178 1.00 81.44 105 ARG A N 1
ATOM 810 C CA . ARG A 1 105 ? -12.374 9.640 17.433 1.00 81.44 105 ARG A CA 1
ATOM 811 C C . ARG A 1 105 ? -11.046 8.938 17.719 1.00 81.44 105 ARG A C 1
ATOM 813 O O . ARG A 1 105 ? -10.143 9.024 16.894 1.00 81.44 105 ARG A O 1
ATOM 820 N N . VAL A 1 106 ? -10.909 8.306 18.884 1.00 78.88 106 VAL A N 1
ATOM 821 C CA . VAL A 1 106 ? -9.660 7.674 19.349 1.00 78.88 106 VAL A CA 1
ATOM 822 C C . VAL A 1 106 ? -9.762 6.142 19.299 1.00 78.88 106 VAL A C 1
ATOM 824 O O . VAL A 1 106 ? -8.842 5.439 19.711 1.00 78.88 106 VAL A O 1
ATOM 827 N N . GLN A 1 107 ? -10.873 5.589 18.797 1.00 73.94 107 GLN A N 1
ATOM 828 C CA . GLN A 1 107 ? -11.003 4.144 18.632 1.00 73.94 107 GLN A CA 1
ATOM 829 C C . GLN A 1 107 ? -9.987 3.624 17.611 1.00 73.94 107 GLN A C 1
ATOM 831 O O . GLN A 1 107 ? -9.730 4.245 16.579 1.00 73.94 107 GLN A O 1
ATOM 836 N N . ASN A 1 108 ? -9.414 2.457 17.910 1.00 75.19 108 ASN A N 1
ATOM 837 C CA . ASN A 1 108 ? -8.543 1.764 16.970 1.00 75.19 108 ASN A CA 1
ATOM 838 C C . ASN A 1 108 ? -9.314 1.465 15.682 1.00 75.19 108 ASN A C 1
ATOM 840 O O . ASN A 1 108 ? -10.484 1.079 15.726 1.00 75.19 108 ASN A O 1
ATOM 844 N N . ALA A 1 109 ? -8.630 1.593 14.544 1.00 73.62 109 ALA A N 1
ATOM 845 C CA . ALA A 1 109 ? -9.177 1.140 13.277 1.00 73.62 109 ALA A CA 1
ATOM 846 C C . ALA A 1 109 ? -9.571 -0.347 13.382 1.00 73.62 109 ALA A C 1
ATOM 848 O O . ALA A 1 109 ? -8.869 -1.119 14.050 1.00 73.62 109 ALA A O 1
ATOM 849 N N . PRO A 1 110 ? -10.674 -0.764 12.735 1.00 74.94 110 PRO A N 1
ATOM 850 C CA . PRO A 1 110 ? -11.049 -2.168 12.694 1.00 74.94 110 PRO A CA 1
ATOM 851 C C . PRO A 1 110 ? -9.892 -3.008 12.130 1.00 74.94 110 PRO A C 1
ATOM 853 O O . PRO A 1 110 ? -9.089 -2.497 11.338 1.00 74.94 110 PRO A O 1
ATOM 856 N N . PRO A 1 111 ? -9.788 -4.291 12.527 1.00 72.50 111 PRO A N 1
ATOM 857 C CA . PRO A 1 111 ? -8.760 -5.179 12.003 1.00 72.50 111 PRO A CA 1
ATOM 858 C C . PRO A 1 111 ? -8.788 -5.147 10.474 1.00 72.50 111 PRO A C 1
ATOM 860 O O . PRO A 1 111 ? -9.858 -5.202 9.863 1.00 72.50 111 PRO A O 1
ATOM 863 N N . GLN A 1 112 ? -7.608 -5.006 9.861 1.00 66.12 112 GLN A N 1
ATOM 864 C CA . GLN A 1 112 ? -7.508 -4.946 8.407 1.00 66.12 112 GLN A CA 1
ATOM 865 C C . GLN A 1 112 ? -8.174 -6.179 7.796 1.00 66.12 112 GLN A C 1
ATOM 867 O O . GLN A 1 112 ? -7.991 -7.298 8.281 1.00 66.12 112 GLN A O 1
ATOM 872 N N . ALA A 1 113 ? -8.953 -5.955 6.736 1.00 64.94 113 ALA A N 1
ATOM 873 C CA . ALA A 1 113 ? -9.629 -7.029 6.024 1.00 64.94 113 ALA A CA 1
ATOM 874 C C . ALA A 1 113 ? -8.624 -8.138 5.651 1.00 64.94 113 ALA A C 1
ATOM 876 O O . ALA A 1 113 ? -7.487 -7.813 5.284 1.00 64.94 113 ALA A O 1
ATOM 877 N N . PRO A 1 114 ? -9.024 -9.424 5.720 1.00 70.19 114 PRO A N 1
ATOM 878 C CA . PRO A 1 114 ? -8.153 -10.536 5.365 1.00 70.19 114 PRO A CA 1
ATOM 879 C C . PRO A 1 114 ? -7.476 -10.295 4.015 1.00 70.19 114 PRO A C 1
ATOM 881 O O . PRO A 1 114 ? -8.129 -9.911 3.039 1.00 70.19 114 PRO A O 1
ATOM 884 N N . LEU A 1 115 ? -6.157 -10.502 3.956 1.00 62.34 115 LEU A N 1
ATOM 885 C CA . LEU A 1 115 ? -5.415 -10.415 2.704 1.00 62.34 115 LEU A CA 1
ATOM 886 C C . LEU A 1 115 ? -5.944 -11.500 1.763 1.00 62.34 115 LEU A C 1
ATOM 888 O O . LEU A 1 115 ? -5.655 -12.679 1.938 1.00 62.34 115 LEU A O 1
ATOM 892 N N . HIS A 1 116 ? -6.728 -11.105 0.764 1.00 64.06 116 HIS A N 1
ATOM 893 C CA . HIS A 1 116 ? -7.102 -12.007 -0.315 1.00 64.06 116 HIS A CA 1
ATOM 894 C C . HIS A 1 116 ? -5.831 -12.373 -1.098 1.00 64.06 116 HIS A C 1
ATOM 896 O O . HIS A 1 116 ? -5.197 -11.491 -1.690 1.00 64.06 116 HIS A O 1
ATOM 902 N N . LEU A 1 117 ? -5.435 -13.652 -1.060 1.00 54.69 117 LEU A N 1
ATOM 903 C CA . LEU A 1 117 ? -4.387 -14.183 -1.928 1.00 54.69 117 LEU A CA 1
ATOM 904 C C . LEU A 1 117 ? -4.937 -14.203 -3.347 1.00 54.69 117 LEU A C 1
ATOM 906 O O . LEU A 1 117 ? -5.762 -15.041 -3.696 1.00 54.69 117 LEU A O 1
ATOM 910 N N . TRP A 1 118 ? -4.486 -13.260 -4.158 1.00 67.44 118 TRP A N 1
ATOM 911 C CA . TRP A 1 118 ? -4.772 -13.310 -5.575 1.00 67.44 118 TRP A CA 1
ATOM 912 C C . TRP A 1 118 ? -3.963 -14.428 -6.222 1.00 67.44 118 TRP A C 1
ATOM 914 O O . TRP A 1 118 ? -2.752 -14.512 -6.010 1.00 67.44 118 TRP A O 1
ATOM 924 N N . GLU A 1 119 ? -4.615 -15.223 -7.066 1.00 74.12 119 GLU A N 1
ATOM 925 C CA . GLU A 1 119 ? -3.921 -16.139 -7.968 1.00 74.12 119 GLU A CA 1
ATOM 926 C C . GLU A 1 119 ? -2.916 -15.361 -8.822 1.00 74.12 119 GLU A C 1
ATOM 928 O O . GLU A 1 119 ? -3.190 -14.231 -9.264 1.00 74.12 119 GLU A O 1
ATOM 933 N N . TRP A 1 120 ? -1.736 -15.946 -9.020 1.00 75.56 120 TRP A N 1
ATOM 934 C CA . TRP A 1 120 ? -0.729 -15.393 -9.914 1.00 75.56 120 TRP A CA 1
ATOM 935 C C . TRP A 1 120 ? -1.251 -15.437 -11.359 1.00 75.56 120 TRP A C 1
ATOM 937 O O . TRP A 1 120 ? -1.786 -16.468 -11.764 1.00 75.56 120 TRP A O 1
ATOM 947 N N . PRO A 1 121 ? -1.138 -14.341 -12.136 1.00 84.12 121 PRO A N 1
ATOM 948 C CA . PRO A 1 121 ? -1.470 -14.375 -13.559 1.00 84.12 121 PRO A CA 1
ATOM 949 C C . PRO A 1 121 ? -0.596 -15.405 -14.281 1.00 84.12 121 PRO A C 1
ATOM 951 O O . PRO A 1 121 ? 0.566 -15.585 -13.925 1.00 84.12 121 PRO A O 1
ATOM 954 N N . SER A 1 122 ? -1.159 -16.062 -15.290 1.00 85.12 122 SER A N 1
ATOM 955 C CA . SER A 1 122 ? -0.490 -17.075 -16.117 1.00 85.12 122 SER A CA 1
ATOM 956 C C . SER A 1 122 ? 0.155 -16.493 -17.375 1.00 85.12 122 SER A C 1
ATOM 958 O O . SER A 1 122 ? 0.974 -17.159 -18.000 1.00 85.12 122 SER A O 1
ATOM 960 N N . ALA A 1 123 ? -0.211 -15.266 -17.755 1.00 85.50 123 ALA A N 1
ATOM 961 C CA . ALA A 1 123 ? 0.331 -14.583 -18.923 1.00 85.50 123 ALA A CA 1
ATOM 962 C C . ALA A 1 123 ? 0.484 -13.068 -18.684 1.00 85.50 123 ALA A C 1
ATOM 964 O O . ALA A 1 123 ? -0.222 -12.505 -17.834 1.00 85.50 123 ALA A O 1
ATOM 965 N N . PRO A 1 124 ? 1.368 -12.391 -19.446 1.00 86.44 124 PRO A N 1
ATOM 966 C CA . PRO A 1 124 ? 1.472 -10.935 -19.435 1.00 86.44 124 PRO A CA 1
ATOM 967 C C . PRO A 1 124 ? 0.132 -10.249 -19.726 1.00 86.44 124 PRO A C 1
ATOM 969 O O . PRO A 1 124 ? -0.708 -10.782 -20.450 1.00 86.44 124 PRO A O 1
ATOM 972 N N . TRP A 1 125 ? -0.063 -9.058 -19.160 1.00 85.38 125 TRP A N 1
ATOM 973 C CA . TRP A 1 125 ? -1.239 -8.192 -19.326 1.00 85.38 125 TRP A CA 1
ATOM 974 C C . TRP A 1 125 ? -2.566 -8.727 -18.778 1.00 85.38 125 TRP A C 1
ATOM 976 O O . TRP A 1 125 ? -3.577 -8.033 -18.849 1.00 85.38 125 TRP A O 1
ATOM 986 N N . GLN A 1 126 ? -2.590 -9.905 -18.152 1.00 83.50 126 GLN A N 1
ATOM 987 C CA . GLN A 1 126 ? -3.794 -10.401 -17.472 1.00 83.50 126 GLN A CA 1
ATOM 988 C C . GLN A 1 126 ? -4.138 -9.597 -16.212 1.00 83.50 126 GLN A C 1
ATOM 990 O O . GLN A 1 126 ? -5.299 -9.520 -15.805 1.00 83.50 126 GLN A O 1
ATOM 995 N N . ARG A 1 127 ? -3.128 -9.011 -15.563 1.00 83.25 127 ARG A N 1
ATOM 996 C CA . ARG A 1 127 ? -3.307 -8.141 -14.401 1.00 83.25 127 ARG A CA 1
ATOM 997 C C . ARG A 1 127 ? -2.248 -7.054 -14.409 1.00 83.25 127 ARG A C 1
ATOM 999 O O . ARG A 1 127 ? -1.058 -7.348 -14.375 1.00 83.25 127 ARG A O 1
ATOM 1006 N N . VAL A 1 128 ? -2.702 -5.807 -14.372 1.00 83.94 128 VAL A N 1
ATOM 1007 C CA . VAL A 1 128 ? -1.842 -4.624 -14.360 1.00 83.94 128 VAL A CA 1
ATOM 1008 C C . VAL A 1 128 ? -2.041 -3.867 -13.055 1.00 83.94 128 VAL A C 1
ATOM 1010 O O . VAL A 1 128 ? -3.167 -3.655 -12.605 1.00 83.94 128 VAL A O 1
ATOM 1013 N N . HIS A 1 129 ? -0.932 -3.468 -12.448 1.00 83.31 129 HIS A N 1
ATOM 1014 C CA . HIS A 1 129 ? -0.885 -2.601 -11.282 1.00 83.31 129 HIS A CA 1
ATOM 1015 C C . HIS A 1 129 ? -0.546 -1.187 -11.730 1.00 83.31 129 HIS A C 1
ATOM 1017 O O . HIS A 1 129 ? 0.480 -0.992 -12.369 1.00 83.31 129 HIS A O 1
ATOM 1023 N N . ILE A 1 130 ? -1.390 -0.211 -11.409 1.00 82.81 130 ILE A N 1
ATOM 1024 C CA . ILE A 1 130 ? -1.191 1.182 -11.819 1.00 82.81 130 ILE A CA 1
ATOM 1025 C C . ILE A 1 130 ? -1.022 2.036 -10.571 1.00 82.81 130 ILE A C 1
ATOM 1027 O O . ILE A 1 130 ? -1.773 1.871 -9.609 1.00 82.81 130 ILE A O 1
ATOM 1031 N N . ASP A 1 131 ? -0.037 2.926 -10.574 1.00 82.12 131 ASP A N 1
ATOM 1032 C CA . ASP A 1 131 ? 0.180 3.890 -9.500 1.00 82.12 131 ASP A CA 1
ATOM 1033 C C . ASP A 1 131 ? 0.792 5.192 -10.031 1.00 82.12 131 ASP A C 1
ATOM 1035 O O . ASP A 1 131 ? 1.375 5.237 -11.117 1.00 82.12 131 ASP A O 1
ATOM 1039 N N . PHE A 1 132 ? 0.663 6.261 -9.251 1.00 81.06 132 PHE A N 1
ATOM 1040 C CA . PHE A 1 132 ? 1.266 7.550 -9.561 1.00 81.06 132 PHE A CA 1
ATOM 1041 C C . PHE A 1 132 ? 2.593 7.728 -8.822 1.00 81.06 132 PHE A C 1
ATOM 1043 O O . PHE A 1 132 ? 2.708 7.507 -7.614 1.00 81.06 132 PHE A O 1
ATOM 1050 N N . ALA A 1 133 ? 3.606 8.226 -9.527 1.00 79.88 133 ALA A N 1
ATOM 1051 C 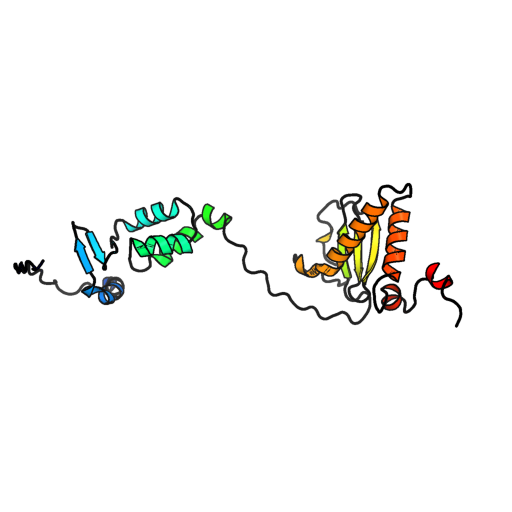CA . ALA A 1 133 ? 4.879 8.604 -8.931 1.00 79.88 133 ALA A CA 1
ATOM 1052 C C . ALA A 1 133 ? 5.114 10.114 -9.054 1.00 79.88 133 ALA A C 1
ATOM 1054 O O . ALA A 1 133 ? 5.417 10.599 -10.132 1.00 79.88 133 ALA A O 1
ATOM 1055 N N . GLY A 1 134 ? 5.019 10.832 -7.928 1.00 73.56 134 GLY A N 1
ATOM 1056 C CA . GLY A 1 134 ? 5.558 12.192 -7.717 1.00 73.56 134 GLY A CA 1
ATOM 1057 C C . GLY A 1 134 ? 6.663 12.209 -6.637 1.00 73.56 134 GLY A C 1
ATOM 1058 O O . GLY A 1 134 ? 6.908 11.157 -6.032 1.00 73.56 134 GLY A O 1
ATOM 1059 N N . PRO A 1 135 ? 7.344 13.338 -6.338 1.00 59.19 135 PRO A N 1
ATOM 1060 C CA . PRO A 1 135 ? 6.943 14.728 -6.606 1.00 59.19 135 PRO A CA 1
ATOM 1061 C C . PRO A 1 135 ? 7.742 15.467 -7.702 1.00 59.19 135 PRO A C 1
ATOM 1063 O O . PRO A 1 135 ? 7.459 16.629 -7.956 1.00 59.19 135 PRO A O 1
ATOM 1066 N N . PHE A 1 136 ? 8.731 14.836 -8.344 1.00 62.97 136 PHE A N 1
ATOM 1067 C CA . PHE A 1 136 ? 9.587 15.500 -9.346 1.00 62.97 136 PHE A CA 1
ATOM 1068 C C . PHE A 1 136 ? 8.839 15.842 -10.648 1.00 62.97 136 PHE A C 1
ATOM 1070 O O . PHE A 1 136 ? 9.102 16.852 -11.290 1.00 62.97 136 PHE A O 1
ATOM 1077 N N . SER A 1 137 ? 7.898 14.985 -11.037 1.00 67.56 137 SER A N 1
ATOM 1078 C CA . SER A 1 137 ? 6.916 15.140 -12.116 1.00 67.56 137 SER A CA 1
ATOM 1079 C C . SER A 1 137 ? 5.845 14.074 -11.884 1.00 67.56 137 SER A C 1
ATOM 1081 O O . SER A 1 137 ? 6.152 13.044 -11.287 1.00 67.56 137 SER A O 1
ATOM 1083 N N . MET A 1 138 ? 4.597 14.304 -12.293 1.00 78.19 138 MET A N 1
ATOM 1084 C CA . MET A 1 138 ? 3.540 13.297 -12.153 1.00 78.19 138 MET A CA 1
ATOM 1085 C C . MET A 1 138 ? 3.697 12.230 -13.241 1.00 78.19 138 MET A C 1
ATOM 1087 O O . MET A 1 138 ? 3.332 12.458 -14.394 1.00 78.19 138 MET A O 1
ATOM 1091 N N . PHE A 1 139 ? 4.244 11.072 -12.870 1.00 79.94 139 PHE A N 1
ATOM 1092 C CA . PHE A 1 139 ? 4.299 9.896 -13.737 1.00 79.94 139 PHE A CA 1
ATOM 1093 C C . PHE A 1 139 ? 3.132 8.962 -13.443 1.00 79.94 139 PHE A C 1
ATOM 1095 O O . PHE A 1 139 ? 2.857 8.662 -12.279 1.00 79.94 139 PHE A O 1
ATOM 1102 N N . LEU A 1 140 ? 2.494 8.464 -14.500 1.00 84.06 140 LEU A N 1
ATOM 1103 C CA . LEU A 1 140 ? 1.627 7.297 -14.415 1.00 84.06 140 LEU A CA 1
ATOM 1104 C C . LEU A 1 140 ? 2.477 6.063 -14.702 1.00 84.06 140 LEU A C 1
ATOM 1106 O O . LEU A 1 140 ? 3.077 5.958 -15.773 1.00 84.06 140 LEU A O 1
ATOM 1110 N N . ILE A 1 141 ? 2.536 5.150 -13.741 1.00 83.94 141 ILE A N 1
ATOM 1111 C CA . ILE A 1 141 ? 3.313 3.923 -13.842 1.00 83.94 141 ILE A CA 1
ATOM 1112 C C . ILE A 1 141 ? 2.346 2.749 -13.861 1.00 83.94 141 ILE A C 1
ATOM 1114 O O . ILE A 1 141 ? 1.593 2.552 -12.911 1.00 83.94 141 ILE A O 1
ATOM 1118 N N . ALA A 1 142 ? 2.401 1.954 -14.922 1.00 86.56 142 ALA A N 1
ATOM 1119 C CA . ALA A 1 142 ? 1.723 0.672 -15.012 1.00 86.56 142 ALA A CA 1
ATOM 1120 C C . ALA A 1 142 ? 2.762 -0.452 -14.934 1.00 86.56 142 ALA A C 1
ATOM 1122 O O . ALA A 1 142 ? 3.810 -0.367 -15.559 1.00 86.56 142 ALA A O 1
ATOM 1123 N N . VAL A 1 143 ? 2.495 -1.503 -14.165 1.00 86.31 143 VAL A N 1
ATOM 1124 C CA . VAL A 1 143 ? 3.386 -2.657 -14.009 1.00 86.31 143 VAL A CA 1
ATOM 1125 C C . VAL A 1 143 ? 2.589 -3.934 -14.222 1.00 86.31 143 VAL A C 1
ATOM 1127 O O . VAL A 1 143 ? 1.609 -4.190 -13.515 1.00 86.31 143 VAL A O 1
ATOM 1130 N N . ASP A 1 144 ? 3.022 -4.759 -15.169 1.00 87.44 144 ASP A N 1
ATOM 1131 C CA . ASP A 1 144 ? 2.450 -6.082 -15.393 1.00 87.44 144 ASP A CA 1
ATOM 1132 C C . ASP A 1 144 ? 2.742 -7.016 -14.207 1.00 87.44 144 ASP A C 1
ATOM 1134 O O . ASP A 1 144 ? 3.877 -7.159 -13.745 1.00 87.44 144 ASP A O 1
ATOM 1138 N N . ALA A 1 145 ? 1.713 -7.682 -13.688 1.00 85.50 145 ALA A N 1
ATOM 1139 C CA . ALA A 1 145 ? 1.851 -8.526 -12.508 1.00 85.50 145 ALA A CA 1
ATOM 1140 C C . ALA A 1 145 ? 2.604 -9.837 -12.789 1.00 85.50 145 ALA A C 1
ATOM 1142 O O . ALA A 1 145 ? 3.212 -10.370 -11.853 1.00 85.50 145 ALA A O 1
ATOM 1143 N N . HIS A 1 146 ? 2.579 -10.338 -14.031 1.00 86.06 146 HIS A N 1
ATOM 1144 C CA . HIS A 1 146 ? 3.251 -11.575 -14.437 1.00 86.06 146 HIS A CA 1
ATOM 1145 C C . HIS A 1 146 ? 4.757 -11.349 -14.630 1.00 86.06 146 HIS A C 1
ATOM 1147 O O . HIS A 1 146 ? 5.571 -11.862 -13.867 1.00 86.06 146 HIS A O 1
ATOM 1153 N N . SER A 1 147 ? 5.117 -10.506 -15.595 1.00 86.00 147 SER A N 1
ATOM 1154 C CA . SER A 1 147 ? 6.496 -10.253 -16.030 1.00 86.00 147 SER A CA 1
ATOM 1155 C C . SER A 1 147 ? 7.230 -9.183 -15.222 1.00 86.00 147 SER A C 1
ATOM 1157 O O . SER A 1 147 ? 8.450 -9.093 -15.303 1.00 86.00 147 SER A O 1
ATOM 1159 N N . LYS A 1 148 ? 6.507 -8.364 -14.444 1.00 88.00 148 LYS A N 1
ATOM 1160 C CA . LYS A 1 148 ? 7.023 -7.127 -13.820 1.00 88.00 148 LYS A CA 1
ATOM 1161 C C . LYS A 1 148 ? 7.442 -6.058 -14.829 1.00 88.00 148 LYS A C 1
ATOM 1163 O O . LYS A 1 148 ? 8.158 -5.134 -14.456 1.00 88.00 148 LYS A O 1
ATOM 1168 N N . TRP A 1 149 ? 6.996 -6.168 -16.079 1.00 86.94 149 TRP A N 1
ATOM 1169 C CA . TRP A 1 149 ? 7.253 -5.175 -17.112 1.00 86.94 149 TRP A CA 1
ATOM 1170 C C . TRP A 1 149 ? 6.613 -3.825 -16.747 1.00 86.94 149 TRP A C 1
ATOM 1172 O O . TRP A 1 149 ? 5.402 -3.792 -16.497 1.00 86.94 149 TRP A O 1
ATOM 1182 N N . PRO A 1 150 ? 7.388 -2.727 -16.682 1.00 88.06 150 PRO A N 1
ATOM 1183 C CA . PRO A 1 150 ? 6.860 -1.401 -16.414 1.00 88.06 150 PRO A CA 1
ATOM 1184 C C . PRO A 1 150 ? 6.585 -0.614 -17.701 1.00 88.06 150 PRO A C 1
ATOM 1186 O O . PRO A 1 150 ? 7.377 -0.631 -18.636 1.00 88.06 150 PRO A O 1
ATOM 1189 N N . GLU A 1 151 ? 5.509 0.164 -17.690 1.00 86.81 151 GLU A N 1
ATOM 1190 C CA . GLU A 1 151 ? 5.215 1.217 -18.660 1.00 86.81 151 GLU A CA 1
ATOM 1191 C C . GLU A 1 151 ? 5.095 2.547 -17.916 1.00 86.81 151 GLU A C 1
ATOM 1193 O O . GLU A 1 151 ? 4.322 2.672 -16.958 1.00 86.81 151 GLU A O 1
ATOM 1198 N N . THR A 1 152 ? 5.867 3.548 -18.340 1.00 82.81 152 THR A N 1
ATOM 1199 C CA . THR A 1 152 ? 5.885 4.875 -17.712 1.00 82.81 152 THR A CA 1
ATOM 1200 C C . THR A 1 152 ? 5.435 5.934 -18.705 1.00 82.81 152 THR A C 1
ATOM 1202 O O . THR A 1 152 ? 6.059 6.100 -19.748 1.00 82.81 152 THR A O 1
ATOM 1205 N N . ASN A 1 153 ? 4.400 6.696 -18.354 1.00 78.81 153 ASN A N 1
ATOM 1206 C CA . ASN A 1 153 ? 3.932 7.825 -19.157 1.00 78.81 153 ASN A CA 1
ATOM 1207 C C . ASN A 1 153 ? 4.124 9.146 -18.398 1.00 78.81 153 ASN A C 1
ATOM 1209 O O . ASN A 1 153 ? 3.748 9.259 -17.224 1.00 78.81 153 ASN A O 1
ATOM 1213 N N . TYR A 1 154 ? 4.706 10.145 -19.070 1.00 68.69 154 TYR A N 1
ATOM 1214 C CA . TYR A 1 154 ? 4.890 11.501 -18.546 1.00 68.69 154 TYR A CA 1
ATOM 1215 C C . TYR A 1 154 ? 3.683 12.392 -18.888 1.00 68.69 154 TYR A C 1
ATOM 1217 O O . TYR A 1 154 ? 3.075 12.252 -19.945 1.00 68.69 154 TYR A O 1
ATOM 1225 N N . GLY A 1 155 ? 3.334 13.336 -18.006 1.00 57.62 155 GLY A N 1
ATOM 1226 C CA . GLY A 1 155 ? 2.420 14.437 -18.354 1.00 57.62 155 GLY A CA 1
ATOM 1227 C C . GLY A 1 155 ? 0.926 14.223 -18.085 1.00 57.62 155 GLY A C 1
ATOM 1228 O O . GLY A 1 155 ? 0.121 15.050 -18.506 1.00 57.62 155 GLY A O 1
ATOM 1229 N N . CYS A 1 156 ? 0.521 13.186 -17.344 1.00 49.75 156 CYS A N 1
ATOM 1230 C CA . CYS A 1 156 ? -0.858 13.113 -16.849 1.00 49.75 156 CYS A CA 1
ATOM 1231 C C . CYS A 1 156 ? -1.083 14.157 -15.740 1.00 49.75 156 CYS A C 1
ATOM 1233 O O . CYS A 1 156 ? -0.882 13.885 -14.555 1.00 49.75 156 CYS A O 1
ATOM 1235 N N . VAL A 1 157 ? -1.523 15.360 -16.124 1.00 45.31 157 VAL A N 1
ATOM 1236 C CA . VAL A 1 157 ? -2.169 16.306 -15.209 1.00 45.31 157 VAL A CA 1
ATOM 1237 C C . VAL A 1 157 ? -3.488 15.669 -14.790 1.00 45.31 157 VAL A C 1
ATOM 1239 O O . VAL A 1 157 ? -4.466 15.683 -15.534 1.00 45.31 157 VAL A O 1
ATOM 1242 N N . VAL A 1 158 ? -3.516 15.072 -13.600 1.00 48.94 158 VAL A N 1
ATOM 1243 C CA . VAL A 1 158 ? -4.768 14.675 -12.954 1.00 48.94 158 VAL A CA 1
ATOM 1244 C C . VAL A 1 158 ? -5.490 15.951 -12.528 1.00 48.94 158 VAL A C 1
ATOM 1246 O O . VAL A 1 158 ? -5.451 16.365 -11.374 1.00 48.94 158 VAL A O 1
ATOM 1249 N N . ASN A 1 159 ? -6.189 16.579 -13.472 1.00 39.41 159 ASN A N 1
ATOM 1250 C CA . ASN A 1 159 ? -7.458 17.187 -13.111 1.00 39.41 159 ASN A CA 1
ATOM 1251 C C . ASN A 1 159 ? -8.299 16.014 -12.584 1.00 39.41 159 ASN A C 1
ATOM 1253 O O . ASN A 1 159 ? -8.398 14.993 -13.262 1.00 39.41 159 ASN A O 1
ATOM 1257 N N . GLY A 1 160 ? -8.768 16.080 -11.335 1.00 40.75 160 GLY A N 1
ATOM 1258 C CA . GLY A 1 160 ? -9.481 14.970 -10.686 1.00 40.75 160 GLY A CA 1
ATOM 1259 C C . GLY A 1 160 ? -10.774 14.563 -11.417 1.00 40.75 160 GLY A C 1
ATOM 1260 O O . GLY A 1 160 ? -10.977 14.830 -12.596 1.00 40.75 160 GLY A O 1
ATOM 1261 N N . PRO A 1 161 ? -11.761 14.015 -10.708 1.00 38.28 161 PRO A N 1
ATOM 1262 C CA . PRO A 1 161 ? -11.983 12.590 -10.437 1.00 38.28 161 PRO A CA 1
ATOM 1263 C C . PRO A 1 161 ? -12.199 11.688 -11.688 1.00 38.28 161 PRO A C 1
ATOM 1265 O O . PRO A 1 161 ? -12.957 10.727 -11.629 1.00 38.28 161 PRO A O 1
ATOM 1268 N N . GLN A 1 162 ? -11.550 11.939 -12.830 1.00 40.47 162 GLN A N 1
ATOM 1269 C CA . GLN A 1 162 ? -11.837 11.231 -14.095 1.00 40.47 162 GLN A CA 1
ATOM 1270 C C . GLN A 1 162 ? -11.531 9.716 -14.137 1.00 40.47 162 GLN A C 1
ATOM 1272 O O . GLN A 1 162 ? -11.972 9.046 -15.065 1.00 40.47 162 GLN A O 1
ATOM 1277 N N . TYR A 1 163 ? -10.858 9.129 -13.140 1.00 46.94 163 TYR A N 1
ATOM 1278 C CA . TYR A 1 163 ? -10.643 7.671 -13.088 1.00 46.94 163 TYR A CA 1
ATOM 1279 C C . TYR A 1 163 ? -11.758 6.884 -12.370 1.00 46.94 163 TYR A C 1
ATOM 1281 O O . TYR A 1 163 ? -11.623 5.674 -12.193 1.00 46.94 163 TYR A O 1
ATOM 1289 N N . THR A 1 164 ? -12.867 7.523 -11.968 1.00 42.19 164 THR A N 1
ATOM 1290 C CA . THR A 1 164 ? -14.059 6.811 -11.460 1.00 42.19 164 THR A CA 1
ATOM 1291 C C . THR A 1 164 ? -15.190 6.649 -12.479 1.00 42.19 164 THR A C 1
ATOM 1293 O O . THR A 1 164 ? -16.190 6.012 -12.152 1.00 42.19 164 THR A O 1
ATOM 1296 N N . SER A 1 165 ? -15.061 7.127 -13.720 1.00 41.78 165 SER A N 1
ATOM 1297 C CA . SER A 1 165 ? -16.044 6.798 -14.759 1.00 41.78 165 SER A CA 1
ATOM 1298 C C . SER A 1 165 ? -15.692 5.461 -15.406 1.00 41.78 165 SER A C 1
ATOM 1300 O O . SER A 1 165 ? -14.776 5.400 -16.218 1.00 41.78 165 SER A O 1
ATOM 1302 N N . GLU A 1 166 ? -16.409 4.416 -14.986 1.00 43.16 166 GLU A N 1
ATOM 1303 C CA . GLU A 1 166 ? -16.690 3.164 -15.702 1.00 43.16 166 GLU A CA 1
ATOM 1304 C C . GLU A 1 166 ? -15.620 2.704 -16.698 1.00 43.16 166 GLU A C 1
ATOM 1306 O O . GLU A 1 166 ? -15.479 3.245 -17.794 1.00 43.16 166 GLU A O 1
ATOM 1311 N N . ALA A 1 167 ? -14.932 1.620 -16.344 1.00 45.47 167 ALA A N 1
ATOM 1312 C CA . ALA A 1 167 ? -14.059 0.877 -17.237 1.00 45.47 167 ALA A CA 1
ATOM 1313 C C . ALA A 1 167 ? -14.824 0.339 -18.461 1.00 45.47 167 ALA A C 1
ATOM 1315 O O . ALA A 1 167 ? -15.222 -0.827 -18.532 1.00 45.47 167 ALA A O 1
ATOM 1316 N N . LYS A 1 168 ? -15.020 1.203 -19.455 1.00 44.16 168 LYS A N 1
ATOM 1317 C CA . LYS A 1 168 ? -15.384 0.821 -20.813 1.00 44.16 168 LYS A CA 1
ATOM 1318 C C . LYS A 1 168 ? -14.225 -0.035 -21.320 1.00 44.16 168 LYS A C 1
ATOM 1320 O O . LYS A 1 168 ? -13.101 0.455 -21.367 1.00 44.16 168 LYS A O 1
ATOM 1325 N N . ASN A 1 169 ? -14.517 -1.313 -21.592 1.00 50.34 169 ASN A N 1
ATOM 1326 C CA . ASN A 1 169 ? -13.632 -2.414 -22.035 1.00 50.34 169 ASN A CA 1
ATOM 1327 C C . ASN A 1 169 ? -13.442 -3.580 -21.038 1.00 50.34 169 ASN A C 1
ATOM 1329 O O . ASN A 1 169 ? -12.579 -4.424 -21.250 1.00 50.34 169 ASN A O 1
ATOM 1333 N N . GLY A 1 170 ? -14.252 -3.694 -19.975 1.00 47.00 170 GLY A N 1
ATOM 1334 C CA . GLY A 1 170 ? -14.281 -4.915 -19.144 1.00 47.00 170 GLY A CA 1
ATOM 1335 C C . GLY A 1 170 ? -13.120 -5.059 -18.148 1.00 47.00 170 GLY A C 1
ATOM 1336 O O . GLY A 1 170 ? -12.959 -6.108 -17.524 1.00 47.00 170 GLY A O 1
ATOM 1337 N N . ILE A 1 171 ? -12.334 -3.998 -17.956 1.00 48.34 171 ILE A N 1
ATOM 1338 C CA . ILE A 1 171 ? -11.224 -3.942 -16.999 1.00 48.34 171 ILE A CA 1
ATOM 1339 C C . ILE A 1 171 ? -11.791 -3.675 -15.597 1.00 48.34 171 ILE A C 1
ATOM 1341 O O . ILE A 1 171 ? -12.250 -2.580 -15.296 1.00 48.34 171 ILE A O 1
ATOM 1345 N N . LYS A 1 172 ? -11.784 -4.667 -14.704 1.00 51.56 172 LYS A N 1
ATOM 1346 C CA . LYS A 1 172 ? -12.279 -4.486 -13.327 1.00 51.56 172 LYS A CA 1
ATOM 1347 C C . LYS A 1 172 ? -11.202 -3.821 -12.462 1.00 51.56 172 LYS A C 1
ATOM 1349 O O . LYS A 1 172 ? -10.169 -4.433 -12.201 1.00 51.56 172 LYS A O 1
ATOM 1354 N N . SER A 1 173 ? -11.439 -2.599 -11.983 1.00 51.56 173 SER A N 1
ATOM 1355 C CA . SER A 1 173 ? -10.598 -1.969 -10.957 1.00 51.56 173 SER A CA 1
ATOM 1356 C C . SER A 1 173 ? -11.016 -2.444 -9.558 1.00 51.56 173 SER A C 1
ATOM 1358 O O . SER A 1 173 ? -12.202 -2.587 -9.260 1.00 51.56 173 SER A O 1
ATOM 1360 N N . ALA A 1 174 ? -10.046 -2.739 -8.687 1.00 46.97 174 ALA A N 1
ATOM 1361 C CA . ALA A 1 174 ? -10.333 -3.122 -7.306 1.00 46.97 174 ALA A CA 1
ATOM 1362 C C . ALA A 1 174 ? -10.640 -1.860 -6.473 1.00 46.97 174 ALA A C 1
ATOM 1364 O O . ALA A 1 174 ? -9.772 -0.987 -6.382 1.00 46.97 174 ALA A O 1
ATOM 1365 N N . PRO A 1 175 ? -11.822 -1.747 -5.836 1.00 39.12 175 PRO A N 1
ATOM 1366 C CA . PRO A 1 175 ? -12.147 -0.595 -5.000 1.00 39.12 175 PRO A CA 1
ATOM 1367 C C . PRO A 1 175 ? -11.166 -0.474 -3.826 1.00 39.12 175 PRO A C 1
ATOM 1369 O O . PRO A 1 175 ? -10.816 -1.476 -3.205 1.00 39.12 175 PRO A O 1
ATOM 1372 N N . HIS A 1 176 ? -10.714 0.755 -3.566 1.00 42.94 176 HIS A N 1
ATOM 1373 C CA . HIS A 1 176 ? -9.911 1.246 -2.433 1.00 42.94 176 HIS A CA 1
ATOM 1374 C C . HIS A 1 176 ? -9.328 0.200 -1.459 1.00 42.94 176 HIS A C 1
ATOM 1376 O O . HIS A 1 176 ? -9.774 0.056 -0.322 1.00 42.94 176 HIS A O 1
ATOM 1382 N N . HIS A 1 177 ? -8.249 -0.470 -1.873 1.00 46.12 177 HIS A N 1
ATOM 1383 C CA . HIS A 1 177 ? -7.420 -1.289 -0.986 1.00 46.12 177 HIS A CA 1
ATOM 1384 C C . HIS A 1 177 ? -5.924 -1.103 -1.305 1.00 46.12 177 HIS A C 1
ATOM 1386 O O . HIS A 1 177 ? -5.393 -1.843 -2.137 1.00 46.12 177 HIS A O 1
ATOM 1392 N N . PRO A 1 178 ? -5.217 -0.170 -0.637 1.00 44.91 178 PRO A N 1
ATOM 1393 C CA . PRO A 1 178 ? -3.795 0.106 -0.894 1.00 44.91 178 PRO A CA 1
ATOM 1394 C C . PRO A 1 178 ? -2.899 -1.138 -0.740 1.00 44.91 178 PRO A C 1
ATOM 1396 O O . PRO A 1 178 ? -2.024 -1.386 -1.561 1.00 44.91 178 PRO A O 1
ATOM 1399 N N . ALA A 1 179 ? -3.223 -2.047 0.189 1.00 49.00 179 ALA A N 1
ATOM 1400 C CA . ALA A 1 179 ? -2.498 -3.313 0.368 1.00 49.00 179 ALA A CA 1
ATOM 1401 C C . ALA A 1 179 ? -2.475 -4.237 -0.878 1.00 49.00 179 ALA A C 1
ATOM 1403 O O . ALA A 1 179 ? -1.657 -5.161 -0.940 1.00 49.00 179 ALA A O 1
ATOM 1404 N N . LYS A 1 180 ? -3.356 -4.010 -1.868 1.00 53.94 180 LYS A N 1
ATOM 1405 C CA . LYS A 1 180 ? -3.462 -4.806 -3.103 1.00 53.94 180 LYS A CA 1
ATOM 1406 C C . LYS A 1 180 ? -2.552 -4.304 -4.240 1.00 53.94 180 LYS A C 1
ATOM 1408 O O . LYS A 1 180 ? -2.450 -5.006 -5.242 1.00 53.94 180 LYS A O 1
ATOM 1413 N N . ASN A 1 181 ? -1.851 -3.169 -4.089 1.00 66.81 181 ASN A N 1
ATOM 1414 C CA . ASN A 1 181 ? -1.003 -2.579 -5.142 1.00 66.81 181 ASN A CA 1
ATOM 1415 C C . ASN A 1 181 ? 0.517 -2.676 -4.896 1.00 66.81 181 ASN A C 1
ATOM 1417 O O . ASN A 1 181 ? 1.307 -1.985 -5.536 1.00 66.81 181 ASN A O 1
ATOM 1421 N N . ARG A 1 182 ? 0.953 -3.569 -3.998 1.00 72.06 182 ARG A N 1
ATOM 1422 C CA . ARG A 1 182 ? 2.357 -3.665 -3.545 1.00 72.06 182 ARG A CA 1
ATOM 1423 C C . ARG A 1 182 ? 3.402 -3.817 -4.656 1.00 72.06 182 ARG A C 1
ATOM 1425 O O . ARG A 1 182 ? 4.560 -3.476 -4.433 1.00 72.06 182 ARG A O 1
ATOM 1432 N N . LEU A 1 183 ? 3.039 -4.362 -5.820 1.00 74.56 183 LEU A N 1
ATOM 1433 C CA . LEU A 1 183 ? 3.961 -4.478 -6.955 1.00 74.56 183 LEU A CA 1
ATOM 1434 C C . LEU A 1 183 ? 4.280 -3.111 -7.567 1.00 74.56 183 LEU A C 1
ATOM 1436 O O . LEU A 1 183 ? 5.461 -2.784 -7.689 1.00 74.56 183 LEU A O 1
ATOM 1440 N N . ALA A 1 184 ? 3.260 -2.304 -7.877 1.00 77.62 184 ALA A N 1
ATOM 1441 C CA . ALA A 1 184 ? 3.478 -0.943 -8.354 1.00 77.62 184 ALA A CA 1
ATOM 1442 C C . ALA A 1 184 ? 4.144 -0.087 -7.272 1.00 77.62 184 ALA A C 1
ATOM 1444 O O . ALA A 1 184 ? 5.128 0.575 -7.571 1.00 77.62 184 ALA A O 1
ATOM 1445 N N . GLU A 1 185 ? 3.734 -0.192 -6.003 1.00 81.38 185 GLU A N 1
ATOM 1446 C CA . GLU A 1 185 ? 4.375 0.555 -4.907 1.00 81.38 185 GLU A CA 1
ATOM 1447 C C . GLU A 1 185 ? 5.881 0.261 -4.799 1.00 81.38 185 GLU A C 1
ATOM 1449 O O . GLU A 1 185 ? 6.698 1.177 -4.682 1.00 81.38 185 GLU A O 1
ATOM 1454 N N . ARG A 1 186 ? 6.277 -1.020 -4.861 1.00 83.81 186 ARG A N 1
ATOM 1455 C CA . ARG A 1 186 ? 7.694 -1.419 -4.822 1.00 83.81 186 ARG A CA 1
ATOM 1456 C C . ARG A 1 186 ? 8.457 -0.902 -6.034 1.00 83.81 186 ARG A C 1
ATOM 1458 O O . ARG A 1 186 ? 9.571 -0.408 -5.874 1.00 83.81 186 ARG A O 1
ATOM 1465 N N . PHE A 1 187 ? 7.869 -0.991 -7.225 1.00 86.88 187 PHE A N 1
ATOM 1466 C CA . PHE A 1 187 ? 8.481 -0.441 -8.429 1.00 86.88 187 PHE A CA 1
ATOM 1467 C C . PHE A 1 187 ? 8.655 1.076 -8.320 1.00 86.88 187 PHE A C 1
ATOM 1469 O O . PHE A 1 187 ? 9.757 1.576 -8.515 1.00 86.88 187 PHE A O 1
ATOM 1476 N N . VAL A 1 188 ? 7.603 1.797 -7.925 1.00 85.81 188 VAL A N 1
ATOM 1477 C CA . VAL A 1 188 ? 7.597 3.251 -7.719 1.00 85.81 188 VAL A CA 1
ATOM 1478 C C . VAL A 1 188 ? 8.696 3.663 -6.737 1.00 85.81 188 VAL A C 1
ATOM 1480 O O . VAL A 1 188 ? 9.391 4.651 -6.967 1.00 85.81 188 VAL A O 1
ATOM 1483 N N . GLN A 1 189 ? 8.898 2.909 -5.653 1.00 87.62 189 GLN A N 1
ATOM 1484 C CA . GLN A 1 189 ? 9.985 3.161 -4.704 1.00 87.62 189 GLN A CA 1
ATOM 1485 C C . GLN A 1 189 ? 11.366 3.000 -5.350 1.00 87.62 189 GLN A C 1
ATOM 1487 O O . GLN A 1 189 ? 12.226 3.862 -5.161 1.00 87.62 189 GLN A O 1
ATOM 1492 N N . THR A 1 190 ? 11.589 1.924 -6.106 1.00 89.50 190 THR A N 1
ATOM 1493 C CA . THR A 1 190 ? 12.854 1.683 -6.820 1.00 89.50 190 THR A CA 1
ATOM 1494 C C . THR A 1 190 ? 13.108 2.757 -7.881 1.00 89.50 190 THR A C 1
ATOM 1496 O O . THR A 1 190 ? 14.197 3.328 -7.920 1.00 89.50 190 THR A O 1
ATOM 1499 N N . PHE A 1 191 ? 12.082 3.102 -8.660 1.00 88.94 191 PHE A N 1
ATOM 1500 C CA . PHE A 1 191 ? 12.101 4.166 -9.661 1.00 88.94 191 PHE A CA 1
ATOM 1501 C C . PHE A 1 191 ? 12.496 5.509 -9.037 1.00 88.94 191 PHE A C 1
ATOM 1503 O O . PHE A 1 191 ? 13.491 6.112 -9.434 1.00 88.94 191 PHE A O 1
ATOM 1510 N N . LYS A 1 192 ? 11.794 5.947 -7.981 1.00 88.62 192 LYS A N 1
ATOM 1511 C CA . LYS A 1 192 ? 12.094 7.214 -7.291 1.00 88.62 192 LYS A CA 1
ATOM 1512 C C . LYS A 1 192 ? 13.517 7.256 -6.743 1.00 88.62 192 LYS A C 1
ATOM 1514 O O . LYS A 1 192 ? 14.165 8.295 -6.828 1.00 88.62 192 LYS A O 1
ATOM 1519 N N . LYS A 1 193 ? 14.007 6.146 -6.179 1.00 89.81 193 LYS A N 1
ATOM 1520 C CA . LYS A 1 193 ? 15.382 6.057 -5.667 1.00 89.81 193 LYS A CA 1
ATOM 1521 C C . LYS A 1 193 ? 16.412 6.228 -6.782 1.00 89.81 193 LYS A C 1
ATOM 1523 O O . LYS A 1 193 ? 17.370 6.968 -6.589 1.00 89.81 193 LYS A O 1
ATOM 1528 N N . SER A 1 194 ? 16.207 5.584 -7.930 1.00 90.00 194 SER A N 1
ATOM 1529 C CA . SER A 1 194 ? 17.133 5.676 -9.060 1.00 90.00 194 SER A CA 1
ATOM 1530 C C . SER A 1 194 ? 17.127 7.060 -9.711 1.00 90.00 194 SER A C 1
ATOM 1532 O O . SER A 1 194 ? 18.192 7.645 -9.890 1.00 90.00 194 SER A O 1
ATOM 1534 N N . ILE A 1 195 ? 15.947 7.636 -9.966 1.00 89.25 195 ILE A N 1
ATOM 1535 C CA . ILE A 1 195 ? 15.833 8.998 -10.512 1.00 89.25 195 ILE A CA 1
ATOM 1536 C C . ILE A 1 195 ? 16.490 10.020 -9.578 1.00 89.25 195 ILE A C 1
ATOM 1538 O O . ILE A 1 195 ? 17.215 10.896 -10.042 1.00 89.25 195 ILE A O 1
ATOM 1542 N N . LYS A 1 196 ? 16.309 9.872 -8.258 1.00 89.56 196 LYS A N 1
ATOM 1543 C CA . LYS A 1 196 ? 16.975 10.723 -7.263 1.00 89.56 196 LYS A CA 1
ATOM 1544 C C . LYS A 1 196 ? 18.498 10.547 -7.255 1.00 89.56 196 LYS A C 1
ATOM 1546 O O . LYS A 1 196 ? 19.218 11.513 -7.036 1.00 89.56 196 LYS A O 1
ATOM 1551 N N . ALA A 1 197 ? 19.010 9.340 -7.493 1.00 88.69 197 ALA A N 1
ATOM 1552 C CA . ALA A 1 197 ? 20.453 9.110 -7.582 1.00 88.69 197 ALA A CA 1
ATOM 1553 C C . ALA A 1 197 ? 21.077 9.808 -8.805 1.00 88.69 197 ALA A C 1
ATOM 1555 O O . ALA A 1 197 ? 22.159 10.374 -8.688 1.00 88.69 197 ALA A O 1
ATOM 1556 N N . MET A 1 198 ? 20.356 9.846 -9.930 1.00 88.00 198 MET A N 1
ATOM 1557 C CA . MET A 1 198 ? 20.767 10.547 -11.155 1.00 88.00 198 MET A CA 1
ATOM 1558 C C . MET A 1 198 ? 20.435 12.052 -11.137 1.00 88.00 198 MET A C 1
ATOM 1560 O O . MET A 1 198 ? 20.611 12.736 -12.140 1.00 88.00 198 MET A O 1
ATOM 1564 N N . GLU A 1 199 ? 19.926 12.615 -10.033 1.00 85.31 199 GLU A N 1
ATOM 1565 C CA . GLU A 1 199 ? 19.463 14.014 -9.966 1.00 85.31 199 GLU A CA 1
ATOM 1566 C C . GLU A 1 199 ? 20.566 15.016 -10.337 1.00 85.31 199 GLU A C 1
ATOM 1568 O O . GLU A 1 199 ? 20.297 15.976 -11.053 1.00 85.31 199 GLU A O 1
ATOM 1573 N N . LYS A 1 200 ? 21.810 14.740 -9.930 1.00 86.25 200 LYS A N 1
ATOM 1574 C CA . LYS A 1 200 ? 22.981 15.601 -10.172 1.00 86.25 200 LYS A CA 1
ATOM 1575 C C . LYS A 1 200 ? 23.587 15.474 -11.573 1.00 86.25 200 LYS A C 1
ATOM 1577 O O . LYS A 1 200 ? 24.484 16.241 -11.903 1.00 86.25 200 LYS A O 1
ATOM 1582 N N . GLU A 1 201 ? 23.150 14.500 -12.364 1.00 88.12 201 GLU A N 1
ATOM 1583 C CA . GLU A 1 201 ? 23.645 14.308 -13.726 1.00 88.12 201 GLU A CA 1
ATOM 1584 C C . GLU A 1 201 ? 22.963 15.293 -14.679 1.00 88.12 201 GLU A C 1
ATOM 1586 O O . GLU A 1 201 ? 21.732 15.426 -14.666 1.00 88.12 201 GLU A O 1
ATOM 1591 N N . ASP A 1 202 ? 23.755 15.948 -15.529 1.00 87.19 202 ASP A N 1
ATOM 1592 C CA . ASP A 1 202 ? 23.284 16.905 -16.537 1.00 87.19 202 ASP A CA 1
ATOM 1593 C C . ASP A 1 202 ? 22.759 16.185 -17.791 1.00 87.19 202 ASP A C 1
ATOM 1595 O O . ASP A 1 202 ? 23.284 16.295 -18.895 1.00 87.19 202 ASP A O 1
ATOM 1599 N N . ILE A 1 203 ? 21.739 15.352 -17.591 1.00 89.00 203 ILE A N 1
ATOM 1600 C CA . ILE A 1 203 ? 21.021 14.644 -18.653 1.00 89.00 203 ILE A CA 1
ATOM 1601 C C . ILE A 1 203 ? 19.518 14.892 -18.513 1.00 89.00 203 ILE A C 1
ATOM 1603 O O . ILE A 1 203 ? 18.998 15.118 -17.416 1.00 89.00 203 ILE A O 1
ATOM 1607 N N . SER A 1 204 ? 18.792 14.844 -19.632 1.00 88.56 204 SER A N 1
ATOM 1608 C CA . SER A 1 204 ? 17.342 15.070 -19.625 1.00 88.56 204 SER A CA 1
ATOM 1609 C C . SER A 1 204 ? 16.609 14.030 -18.765 1.00 88.56 204 SER A C 1
ATOM 1611 O O . SER A 1 204 ? 17.016 12.868 -18.709 1.00 88.56 204 SER A O 1
ATOM 1613 N N . LEU A 1 205 ? 15.479 14.416 -18.166 1.00 84.50 205 LEU A N 1
ATOM 1614 C CA . LEU A 1 205 ? 14.648 13.512 -17.366 1.00 84.50 205 LEU A CA 1
ATOM 1615 C C . LEU A 1 205 ? 14.197 12.269 -18.152 1.00 84.50 205 LEU A C 1
ATOM 1617 O O . LEU A 1 205 ? 14.205 11.178 -17.592 1.00 84.50 205 LEU A O 1
ATOM 1621 N N . GLN A 1 206 ? 13.868 12.417 -19.441 1.00 84.62 206 GLN A N 1
ATOM 1622 C CA . GLN A 1 206 ? 13.480 11.287 -20.291 1.00 84.62 206 GLN A CA 1
ATOM 1623 C C . GLN A 1 206 ? 14.619 10.269 -20.422 1.00 84.62 206 GLN A C 1
ATOM 1625 O O . GLN A 1 206 ? 14.421 9.096 -20.133 1.00 84.62 206 GLN A O 1
ATOM 1630 N N . HIS A 1 207 ? 15.840 10.727 -20.714 1.00 87.12 207 HIS A N 1
ATOM 1631 C CA . HIS A 1 207 ? 17.014 9.849 -20.759 1.00 87.12 207 HIS A CA 1
ATOM 1632 C C . HIS A 1 207 ? 17.290 9.150 -19.415 1.00 87.12 207 HIS A C 1
ATOM 1634 O O . HIS A 1 207 ? 17.674 7.984 -19.406 1.00 87.12 207 HIS A O 1
ATOM 1640 N N . LYS A 1 208 ? 17.060 9.816 -18.271 1.00 88.81 208 LYS A N 1
ATOM 1641 C CA . LYS A 1 208 ? 17.159 9.172 -16.943 1.00 88.81 208 LYS A CA 1
ATOM 1642 C C . LYS A 1 208 ? 16.148 8.030 -16.810 1.00 88.81 208 LYS A C 1
ATOM 1644 O O . LYS A 1 208 ? 16.494 6.951 -16.334 1.00 88.81 208 LYS A O 1
ATOM 1649 N N . VAL A 1 209 ? 14.907 8.262 -17.235 1.00 88.38 209 VAL A N 1
ATOM 1650 C CA . VAL A 1 209 ? 13.841 7.250 -17.219 1.00 88.38 209 VAL A CA 1
ATOM 1651 C C . VAL A 1 209 ? 14.192 6.075 -18.130 1.00 88.38 209 VAL A C 1
ATOM 1653 O O . VAL A 1 209 ? 14.140 4.933 -17.674 1.00 88.38 209 VAL A O 1
ATOM 1656 N N . ASP A 1 210 ? 14.618 6.342 -19.362 1.00 88.12 210 ASP A N 1
ATOM 1657 C CA . ASP A 1 210 ? 14.970 5.307 -20.338 1.00 88.12 210 ASP A CA 1
ATOM 1658 C C . ASP A 1 210 ? 16.144 4.450 -19.840 1.00 88.12 210 ASP A C 1
ATOM 1660 O O . ASP A 1 210 ? 16.070 3.219 -19.861 1.00 88.12 210 ASP A O 1
ATOM 1664 N N . ASN A 1 211 ? 17.186 5.084 -19.290 1.00 88.56 211 ASN A N 1
ATOM 1665 C CA . ASN A 1 211 ? 18.322 4.392 -18.679 1.00 88.56 211 ASN A CA 1
ATOM 1666 C C . ASN A 1 211 ? 17.882 3.501 -17.513 1.00 88.56 211 ASN A C 1
ATOM 1668 O O . ASN A 1 211 ? 18.295 2.342 -17.420 1.00 88.56 211 ASN A O 1
ATOM 1672 N N . PHE A 1 212 ? 17.025 4.019 -16.629 1.00 89.94 212 PHE A N 1
ATOM 1673 C CA . PHE A 1 212 ? 16.500 3.240 -15.514 1.00 89.94 212 PHE A CA 1
ATOM 1674 C C . PHE A 1 212 ? 15.706 2.023 -15.996 1.00 89.94 212 PHE A C 1
ATOM 1676 O O . PHE A 1 212 ? 15.954 0.917 -15.518 1.00 89.94 212 PHE A O 1
ATOM 1683 N N . ILE A 1 213 ? 14.772 2.208 -16.934 1.00 88.69 213 ILE A N 1
ATOM 1684 C CA . ILE A 1 213 ? 13.934 1.124 -17.461 1.00 88.69 213 ILE A CA 1
ATOM 1685 C C . ILE A 1 213 ? 14.811 0.064 -18.119 1.00 88.69 213 ILE A C 1
ATOM 1687 O O . ILE A 1 213 ? 14.659 -1.122 -17.831 1.00 88.69 213 ILE A O 1
ATOM 1691 N N . PHE A 1 214 ? 15.774 0.479 -18.938 1.00 87.38 214 PHE A N 1
ATOM 1692 C CA . PHE A 1 214 ? 16.691 -0.430 -19.610 1.00 87.38 214 PHE A CA 1
ATOM 1693 C C . PHE A 1 214 ? 17.487 -1.298 -18.627 1.00 87.38 214 PHE A C 1
ATOM 1695 O O . PHE A 1 214 ? 17.568 -2.519 -18.785 1.00 87.38 214 PHE A O 1
ATOM 1702 N N . VAL A 1 215 ? 18.043 -0.690 -17.576 1.00 85.81 215 VAL A N 1
ATOM 1703 C CA . VAL A 1 215 ? 18.769 -1.427 -16.535 1.00 85.81 215 VAL A CA 1
ATOM 1704 C C . VAL A 1 215 ? 17.814 -2.317 -15.743 1.00 85.81 215 VAL A C 1
ATOM 1706 O O . VAL A 1 215 ? 18.122 -3.483 -15.505 1.00 85.81 215 VAL A O 1
ATOM 1709 N N . TYR A 1 216 ? 16.639 -1.818 -15.360 1.00 88.00 216 TYR A N 1
ATOM 1710 C CA . TYR A 1 216 ? 15.628 -2.568 -14.609 1.00 88.00 216 TYR A CA 1
ATOM 1711 C C . TYR A 1 216 ? 15.190 -3.842 -15.344 1.00 88.00 216 TYR A C 1
ATOM 1713 O O . TYR A 1 216 ? 15.197 -4.930 -14.765 1.00 88.00 216 TYR A O 1
ATOM 1721 N N . LEU A 1 217 ? 14.884 -3.723 -16.638 1.00 85.56 217 LEU A N 1
ATOM 1722 C CA . LEU A 1 217 ? 14.456 -4.831 -17.490 1.00 85.56 217 LEU A CA 1
ATOM 1723 C C . LEU A 1 217 ? 15.518 -5.926 -17.644 1.00 85.56 217 LEU A C 1
ATOM 1725 O O . LEU A 1 217 ? 15.150 -7.058 -17.946 1.00 85.56 217 LEU A O 1
ATOM 1729 N N . ASN A 1 218 ? 16.794 -5.612 -17.396 1.00 82.31 218 ASN A N 1
ATOM 1730 C CA . ASN A 1 218 ? 17.924 -6.539 -17.487 1.00 82.31 218 ASN A CA 1
ATOM 1731 C C . ASN A 1 218 ? 18.474 -7.018 -16.124 1.00 82.31 218 ASN A C 1
ATOM 1733 O O . ASN A 1 218 ? 19.229 -7.986 -16.089 1.00 82.31 218 ASN A O 1
ATOM 1737 N N . SER A 1 219 ? 18.139 -6.363 -15.004 1.00 74.88 219 SER A N 1
ATOM 1738 C CA . SER A 1 219 ? 18.836 -6.532 -13.706 1.00 74.88 219 SER A CA 1
ATOM 1739 C C . SER A 1 219 ? 18.096 -7.355 -12.648 1.00 74.88 219 SER A C 1
ATOM 1741 O O . SER A 1 219 ? 18.641 -7.600 -11.571 1.00 74.88 219 SER A O 1
ATOM 1743 N N . ILE A 1 220 ? 16.875 -7.814 -12.915 1.00 61.84 220 ILE A N 1
ATOM 1744 C CA . ILE A 1 220 ? 16.093 -8.564 -11.924 1.00 61.84 220 ILE A CA 1
ATOM 1745 C C . ILE A 1 220 ? 16.335 -10.072 -12.083 1.00 61.84 220 ILE A C 1
ATOM 1747 O O . ILE A 1 220 ? 16.256 -10.618 -13.179 1.00 61.84 220 ILE A O 1
ATOM 1751 N N . HIS A 1 221 ? 16.681 -10.699 -10.954 1.00 61.16 221 HIS A N 1
ATOM 1752 C CA . HIS A 1 221 ? 17.201 -12.061 -10.762 1.00 61.16 221 HIS A CA 1
ATOM 1753 C C . HIS A 1 221 ? 16.491 -13.193 -11.522 1.00 61.16 221 HIS A C 1
ATOM 1755 O O . HIS A 1 221 ? 15.303 -13.093 -11.792 1.00 61.16 221 HIS A O 1
ATOM 1761 N N . ALA A 1 222 ? 17.207 -14.316 -11.709 1.00 59.53 222 ALA A N 1
ATOM 1762 C CA . ALA A 1 222 ? 16.808 -15.615 -12.290 1.00 59.53 222 ALA A CA 1
ATOM 1763 C C . ALA A 1 222 ? 16.143 -15.567 -13.680 1.00 59.53 222 ALA A C 1
ATOM 1765 O O . ALA A 1 222 ? 16.614 -16.222 -14.606 1.00 59.53 222 ALA A O 1
ATOM 1766 N N . THR A 1 223 ? 15.085 -14.782 -13.854 1.00 74.62 223 THR A N 1
ATOM 1767 C CA . THR A 1 223 ? 14.446 -14.489 -15.133 1.00 74.62 223 THR A CA 1
ATOM 1768 C C . THR A 1 223 ? 14.106 -13.006 -15.173 1.00 74.62 223 THR A C 1
ATOM 1770 O O . THR A 1 223 ? 13.312 -12.509 -14.374 1.00 74.62 223 THR A O 1
ATOM 1773 N N . THR A 1 224 ? 14.736 -12.292 -16.100 1.00 81.81 224 THR A N 1
ATOM 1774 C CA . THR A 1 224 ? 14.567 -10.847 -16.239 1.00 81.81 224 THR A CA 1
ATOM 1775 C C . THR A 1 224 ? 13.151 -10.510 -16.735 1.00 81.81 224 THR A C 1
ATOM 1777 O O . THR A 1 224 ? 12.544 -11.322 -17.440 1.00 81.81 224 THR A O 1
ATOM 1780 N N . PRO A 1 225 ? 12.599 -9.320 -16.425 1.00 82.81 225 PRO A N 1
ATOM 1781 C CA . PRO A 1 225 ? 11.316 -8.882 -16.967 1.00 82.81 225 PRO A CA 1
ATOM 1782 C C . PRO A 1 225 ? 11.279 -8.929 -18.495 1.00 82.81 225 PRO A C 1
ATOM 1784 O O . PRO A 1 225 ? 10.274 -9.340 -19.069 1.00 82.81 225 PRO A O 1
ATOM 1787 N N . ALA A 1 226 ? 12.392 -8.591 -19.156 1.00 81.00 226 ALA A N 1
ATOM 1788 C CA . ALA A 1 226 ? 12.529 -8.739 -20.601 1.00 81.00 226 ALA A CA 1
ATOM 1789 C C . ALA A 1 226 ? 12.414 -10.197 -21.060 1.00 81.00 226 ALA A C 1
ATOM 1791 O O . ALA A 1 226 ? 11.689 -10.476 -22.014 1.00 81.00 226 ALA A O 1
ATOM 1792 N N . MET A 1 227 ? 13.046 -11.135 -20.351 1.00 81.88 227 MET A N 1
ATOM 1793 C CA . MET A 1 227 ? 12.928 -12.559 -20.652 1.00 81.88 227 MET A CA 1
ATOM 1794 C C . MET A 1 227 ? 11.500 -13.073 -20.418 1.00 81.88 227 MET A C 1
ATOM 1796 O O . MET A 1 227 ? 10.970 -13.787 -21.259 1.00 81.88 227 MET A O 1
ATOM 1800 N N . LEU A 1 228 ? 10.831 -12.674 -19.333 1.00 82.94 228 LEU A N 1
ATOM 1801 C CA . LEU A 1 228 ? 9.445 -13.086 -19.059 1.00 82.94 228 LEU A CA 1
ATOM 1802 C C . LEU A 1 228 ? 8.430 -12.504 -20.049 1.00 82.94 228 LEU A C 1
ATOM 1804 O O . LEU A 1 228 ? 7.389 -13.113 -20.289 1.00 82.94 228 LEU A O 1
ATOM 1808 N N . PHE A 1 229 ? 8.697 -11.312 -20.577 1.00 85.00 229 PHE A N 1
ATOM 1809 C CA . PHE A 1 229 ? 7.764 -10.593 -21.437 1.00 85.00 229 PHE A CA 1
ATOM 1810 C C . PHE A 1 229 ? 8.010 -10.841 -22.930 1.00 85.00 229 PHE A C 1
ATOM 1812 O O . PHE A 1 229 ? 7.076 -11.115 -23.676 1.00 85.00 229 PHE A O 1
ATOM 1819 N N . MET A 1 230 ? 9.267 -10.748 -23.371 1.00 81.69 230 MET A N 1
ATOM 1820 C CA . MET A 1 230 ? 9.669 -10.865 -24.779 1.00 81.69 230 MET A CA 1
ATOM 1821 C C . MET A 1 230 ? 10.308 -12.213 -25.120 1.00 81.69 230 MET A C 1
ATOM 1823 O O . MET A 1 230 ? 10.669 -12.421 -26.278 1.00 81.69 230 MET A O 1
ATOM 1827 N N . ASN A 1 231 ? 10.499 -13.101 -24.138 1.00 82.50 231 ASN A N 1
ATOM 1828 C CA . ASN A 1 231 ? 11.229 -14.362 -24.302 1.00 82.50 231 ASN A CA 1
ATOM 1829 C C . ASN A 1 231 ? 12.659 -14.174 -24.852 1.00 82.50 231 ASN A C 1
ATOM 1831 O O . ASN A 1 231 ? 13.182 -15.015 -25.581 1.00 82.50 231 ASN A O 1
ATOM 1835 N N . ARG A 1 232 ? 13.277 -13.025 -24.548 1.00 80.25 232 ARG A N 1
ATOM 1836 C CA . ARG A 1 232 ? 14.657 -12.671 -24.909 1.00 80.25 232 ARG A CA 1
ATOM 1837 C C . ARG A 1 232 ? 15.196 -11.603 -23.961 1.00 80.25 232 ARG A C 1
ATOM 1839 O O . ARG A 1 232 ? 14.426 -10.798 -23.442 1.00 80.25 232 ARG A O 1
ATOM 1846 N N . ASN A 1 233 ? 16.514 -11.534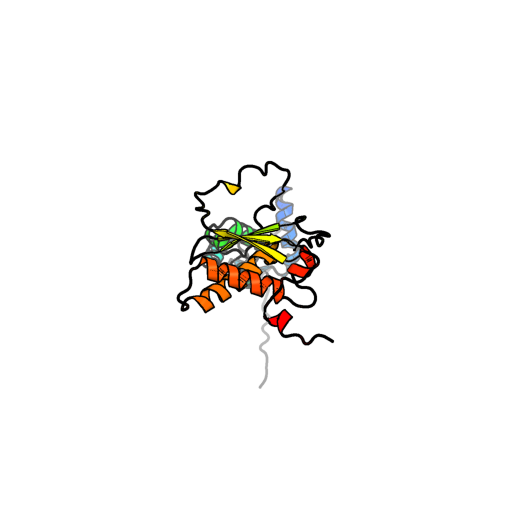 -23.799 1.00 74.50 233 ASN A N 1
ATOM 1847 C CA . ASN A 1 233 ? 17.147 -10.395 -23.133 1.00 74.50 233 ASN A CA 1
ATOM 1848 C C . ASN A 1 233 ? 17.214 -9.181 -24.068 1.00 74.50 233 ASN A C 1
ATOM 1850 O O . ASN A 1 233 ? 17.305 -9.321 -25.293 1.00 74.50 233 ASN A O 1
ATOM 1854 N N . LEU A 1 234 ? 17.173 -7.979 -23.490 1.00 78.00 234 LEU A N 1
ATOM 1855 C CA . LEU A 1 234 ? 17.462 -6.765 -24.242 1.00 78.00 234 LEU A CA 1
ATOM 1856 C C . LEU A 1 234 ? 18.974 -6.649 -24.406 1.00 78.00 234 LEU A C 1
ATOM 1858 O O . LEU A 1 234 ? 19.711 -6.693 -23.421 1.00 78.00 234 LEU A O 1
ATOM 1862 N N . ARG A 1 235 ? 19.418 -6.456 -25.651 1.00 74.19 235 ARG A N 1
ATOM 1863 C CA . ARG A 1 235 ? 20.841 -6.317 -25.966 1.00 74.19 235 ARG A CA 1
ATOM 1864 C C . ARG A 1 235 ? 21.431 -5.171 -25.156 1.00 74.19 235 ARG A C 1
ATOM 1866 O O . ARG A 1 235 ? 21.037 -4.020 -25.331 1.00 74.19 235 ARG A O 1
ATOM 1873 N N . SER A 1 236 ? 22.382 -5.497 -24.292 1.00 70.81 236 SER A N 1
ATOM 1874 C CA . SER A 1 236 ? 23.134 -4.526 -23.501 1.00 70.81 236 SER A CA 1
ATOM 1875 C C . SER A 1 236 ? 24.620 -4.619 -23.802 1.00 70.81 236 SER A C 1
ATOM 1877 O O . SER A 1 236 ? 25.118 -5.674 -24.191 1.00 70.81 236 SER A O 1
ATOM 1879 N N . CYS A 1 237 ? 25.352 -3.525 -23.586 1.00 65.38 237 CYS A N 1
ATOM 1880 C CA . CYS A 1 237 ? 26.807 -3.522 -23.750 1.00 65.38 237 CYS A CA 1
ATOM 1881 C C . CYS A 1 237 ? 27.501 -4.568 -22.858 1.00 65.38 237 CYS A C 1
ATOM 1883 O O . CYS A 1 237 ? 28.552 -5.075 -23.223 1.00 65.38 237 CYS A O 1
ATOM 1885 N N . ILE A 1 238 ? 26.897 -4.930 -21.720 1.00 65.88 238 ILE A N 1
ATOM 1886 C CA . ILE A 1 238 ? 27.399 -5.977 -20.816 1.00 65.88 238 ILE A CA 1
ATOM 1887 C C . ILE A 1 238 ? 27.266 -7.368 -21.452 1.00 65.88 238 ILE A C 1
ATOM 1889 O O . ILE A 1 238 ? 28.114 -8.230 -21.243 1.00 65.88 238 ILE A O 1
ATOM 1893 N N . GLU A 1 239 ? 26.224 -7.600 -22.250 1.00 60.91 239 GLU A N 1
ATOM 1894 C CA . GLU A 1 239 ? 26.033 -8.866 -22.962 1.00 60.91 239 GLU A CA 1
ATOM 1895 C C . GLU A 1 239 ? 27.062 -9.045 -24.087 1.00 60.91 239 GLU A C 1
ATOM 1897 O O . GLU A 1 239 ? 27.534 -10.156 -24.293 1.00 60.91 239 GLU A O 1
ATOM 1902 N N . LEU A 1 240 ? 27.493 -7.944 -24.718 1.00 61.78 240 LEU A N 1
ATOM 1903 C CA . LEU A 1 240 ? 28.591 -7.922 -25.696 1.00 61.78 240 LEU A CA 1
ATOM 1904 C C . LEU A 1 240 ? 29.984 -8.144 -25.075 1.00 61.78 240 LEU A C 1
ATOM 1906 O O . LEU A 1 240 ? 30.934 -8.390 -25.807 1.00 61.78 240 LEU A O 1
ATOM 1910 N N . MET A 1 241 ? 30.127 -8.042 -23.748 1.00 61.78 241 MET A N 1
ATOM 1911 C CA . MET A 1 241 ? 31.384 -8.349 -23.047 1.00 61.78 241 MET A CA 1
ATOM 1912 C C . MET A 1 241 ? 31.512 -9.824 -22.655 1.00 61.78 241 MET A C 1
ATOM 1914 O O . MET A 1 241 ? 32.557 -10.223 -22.138 1.00 61.78 241 MET A O 1
ATOM 1918 N N . LYS A 1 242 ? 30.468 -10.642 -22.843 1.00 63.97 242 LYS A N 1
ATOM 1919 C CA . LYS A 1 242 ? 30.579 -12.079 -22.591 1.00 63.97 242 LYS A CA 1
ATOM 1920 C C . LYS A 1 242 ? 31.415 -12.695 -23.719 1.00 63.97 242 LYS A C 1
ATOM 1922 O O . LYS A 1 242 ? 31.052 -12.497 -24.873 1.00 63.97 242 LYS A O 1
ATOM 1927 N N . PRO A 1 243 ? 32.522 -13.395 -23.418 1.00 63.16 243 PRO A N 1
ATOM 1928 C CA . PRO A 1 243 ? 33.291 -14.070 -24.453 1.00 63.16 243 PRO A CA 1
ATOM 1929 C C . PRO A 1 243 ? 32.416 -15.136 -25.118 1.00 63.16 243 PRO A C 1
ATOM 1931 O O . PRO A 1 243 ? 31.692 -15.853 -24.422 1.00 63.16 243 PRO A O 1
ATOM 1934 N N . ASP A 1 244 ? 32.486 -15.220 -26.446 1.00 66.44 244 ASP A N 1
ATOM 1935 C CA . ASP A 1 244 ? 31.888 -16.318 -27.201 1.00 66.44 244 ASP A CA 1
ATOM 1936 C C . ASP A 1 244 ? 32.551 -17.624 -26.728 1.00 66.44 244 ASP A C 1
ATOM 1938 O O . ASP A 1 244 ? 33.769 -17.781 -26.841 1.00 66.44 244 ASP A O 1
ATOM 1942 N N . LEU A 1 245 ? 31.763 -18.513 -26.116 1.00 53.31 245 LEU A N 1
ATOM 1943 C CA . LEU A 1 245 ? 32.180 -19.860 -25.705 1.00 53.31 245 LEU A CA 1
ATOM 1944 C C . LEU A 1 245 ? 31.795 -20.880 -26.774 1.00 53.31 245 LEU A C 1
ATOM 1946 O O . LEU A 1 245 ? 30.634 -20.816 -27.242 1.00 53.31 245 LEU A O 1
#